Protein 5V77 (pdb70)

Structure (mmCIF, N/CA/C/O backbone):
data_5V77
#
_entry.id   5V77
#
_cell.length_a   107.360
_cell.length_b   107.360
_cell.length_c   87.790
_cell.angle_alpha   90.000
_cell.angle_beta   90.000
_cell.angle_gamma   120.000
#
_symmetry.space_group_name_H-M   'P 65 2 2'
#
loop_
_entity.id
_entity.type
_entity.pdbx_description
1 polymer 'Uncharacterized protein'
2 non-polymer 'SULFATE ION'
3 water water
#
loop_
_atom_site.group_PDB
_atom_site.id
_atom_site.type_symbol
_atom_site.label_atom_id
_atom_site.label_alt_id
_atom_site.label_comp_id
_atom_site.label_asym_id
_atom_site.label_entity_id
_atom_site.label_seq_id
_atom_site.pdbx_PDB_ins_code
_atom_site.Cartn_x
_atom_site.Cartn_y
_atom_site.Cartn_z
_atom_site.occupancy
_atom_site.B_iso_or_equiv
_atom_site.auth_seq_id
_atom_site.auth_comp_id
_atom_site.auth_asym_id
_atom_site.auth_atom_id
_atom_site.pdbx_PDB_model_num
ATOM 1 N N . HIS A 1 8 ? 73.797 66.972 -22.783 1.00 108.12 0 HIS A N 1
ATOM 2 C CA . HIS A 1 8 ? 72.405 66.538 -22.778 1.00 102.23 0 HIS A CA 1
ATOM 3 C C . HIS A 1 8 ? 72.023 65.829 -24.083 1.00 104.74 0 HIS A C 1
ATOM 4 O O . HIS A 1 8 ? 71.984 66.444 -25.149 1.00 111.06 0 HIS A O 1
ATOM 11 N N . MET A 1 9 ? 71.759 64.525 -23.982 1.00 98.20 1 MET A N 1
ATOM 12 C CA . MET A 1 9 ? 71.251 63.714 -25.081 1.00 95.89 1 MET A CA 1
ATOM 13 C C . MET A 1 9 ? 70.086 62.880 -24.563 1.00 83.78 1 MET A C 1
ATOM 14 O O . MET A 1 9 ? 69.966 62.647 -23.361 1.00 72.04 1 MET A O 1
ATOM 19 N N . LYS A 1 10 ? 69.218 62.436 -25.478 1.00 78.20 2 LYS A N 1
ATOM 20 C CA . LYS A 1 10 ? 68.085 61.581 -25.136 1.00 69.54 2 LYS A CA 1
ATOM 21 C C . LYS A 1 10 ? 68.048 60.380 -26.073 1.00 68.26 2 LYS A C 1
ATOM 22 O O . LYS A 1 10 ? 68.426 60.474 -27.244 1.00 65.90 2 LYS A O 1
ATOM 24 N N . LYS A 1 11 ? 67.574 59.251 -25.554 1.00 61.48 3 LYS A N 1
ATOM 25 C CA . LYS A 1 11 ? 67.673 57.996 -26.285 1.00 63.88 3 LYS A CA 1
ATOM 26 C C . LYS A 1 11 ? 66.695 56.991 -25.690 1.00 56.24 3 LYS A C 1
ATOM 27 O O . LYS A 1 11 ? 66.548 56.914 -24.472 1.00 45.82 3 LYS A O 1
ATOM 33 N N . ASN A 1 12 ? 66.022 56.231 -26.546 1.00 52.51 4 ASN A N 1
ATOM 34 C CA . ASN A 1 12 ? 65.114 55.188 -26.086 1.00 52.93 4 ASN A CA 1
ATOM 35 C C . ASN A 1 12 ? 65.815 53.841 -26.167 1.00 48.13 4 ASN A C 1
ATOM 36 O O . ASN A 1 12 ? 66.357 53.482 -27.217 1.00 57.04 4 ASN A O 1
ATOM 41 N N . ILE A 1 13 ? 65.806 53.098 -25.061 1.00 40.28 5 ILE A N 1
ATOM 42 C CA . ILE A 1 13 ? 66.452 51.797 -24.995 1.00 38.28 5 ILE A CA 1
ATOM 43 C C . ILE A 1 13 ? 65.462 50.776 -24.447 1.00 40.78 5 ILE A C 1
ATOM 44 O O . ILE A 1 13 ? 64.398 51.123 -23.934 1.00 36.36 5 ILE A O 1
ATOM 49 N N . PHE A 1 14 ? 65.819 49.496 -24.602 1.00 34.09 6 PHE A N 1
ATOM 50 C CA . PHE A 1 14 ? 65.088 48.386 -23.986 1.00 33.13 6 PHE A CA 1
ATOM 51 C C . PHE A 1 14 ? 63.612 48.400 -24.398 1.00 38.20 6 PHE A C 1
ATOM 52 O O . PHE A 1 14 ? 62.704 48.537 -23.572 1.00 34.46 6 PHE A O 1
ATOM 60 N N . HIS A 1 15 ? 63.386 48.247 -25.705 1.00 36.02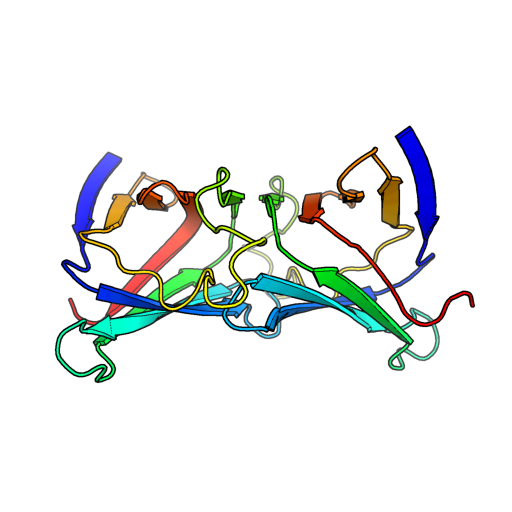 7 HIS A N 1
ATOM 61 C CA . HIS A 1 15 ? 62.023 48.223 -26.222 1.00 38.37 7 HIS A CA 1
ATOM 62 C C . HIS A 1 15 ? 61.326 46.922 -25.845 1.00 37.97 7 HIS A C 1
ATOM 63 O O . HIS A 1 15 ? 61.910 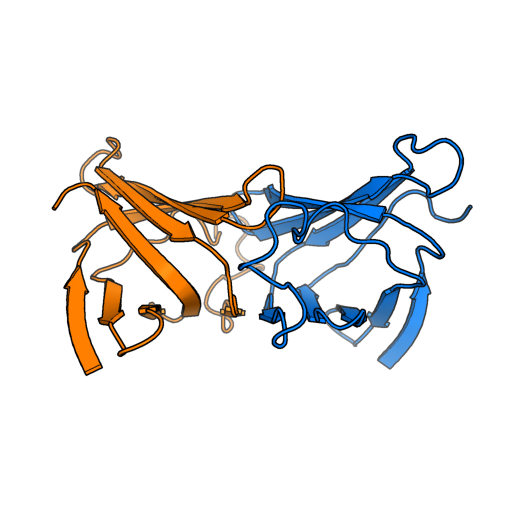45.837 -25.945 1.00 41.00 7 HIS A O 1
ATOM 70 N N . ASN A 1 16 ? 60.073 47.042 -25.409 1.00 37.38 8 ASN A N 1
ATOM 71 C CA . ASN A 1 16 ? 59.194 45.912 -25.128 1.00 37.19 8 ASN A CA 1
ATOM 72 C C . ASN A 1 16 ? 59.857 44.894 -24.197 1.00 33.49 8 ASN A C 1
ATOM 73 O O . ASN A 1 16 ? 60.035 43.724 -24.525 1.00 37.61 8 ASN A O 1
ATOM 78 N N . VAL A 1 17 ? 60.218 45.361 -23.002 1.00 30.64 9 VAL A N 1
ATOM 79 C CA . VAL A 1 17 ? 60.832 44.514 -21.993 1.00 28.86 9 VAL A CA 1
ATOM 80 C C . VAL A 1 17 ? 59.927 44.436 -20.763 1.00 29.81 9 VAL A C 1
ATOM 81 O O . VAL A 1 17 ? 58.981 45.203 -20.604 1.00 35.24 9 VAL A O 1
ATOM 85 N N . SER A 1 18 ? 60.274 43.522 -19.860 1.00 28.25 10 SER A N 1
ATOM 86 C CA . SER A 1 18 ? 59.516 43.290 -18.632 1.00 27.37 10 SER A CA 1
ATOM 87 C C . SER A 1 18 ? 60.470 43.383 -17.453 1.00 27.59 10 SER A C 1
ATOM 88 O O . SER A 1 18 ? 61.361 42.542 -17.318 1.00 27.58 10 SER A O 1
ATOM 91 N N . LEU A 1 19 ? 60.276 44.395 -16.605 1.00 26.20 11 LEU A N 1
ATOM 92 C CA . LEU A 1 19 ? 61.089 44.572 -15.405 1.00 26.25 11 LEU A CA 1
ATOM 93 C C . LEU A 1 19 ? 60.610 43.642 -14.295 1.00 27.62 11 LEU A C 1
ATOM 94 O O . LEU A 1 19 ? 59.427 43.649 -13.939 1.00 28.24 11 LEU A O 1
ATOM 99 N N . TYR A 1 20 ? 61.525 42.842 -13.730 1.00 23.32 12 TYR A N 1
ATOM 100 C CA . TYR A 1 20 ? 61.125 41.915 -12.680 1.00 27.49 12 TYR A CA 1
ATOM 101 C C . TYR A 1 20 ? 61.867 42.112 -11.368 1.00 27.22 12 TYR A C 1
ATOM 102 O O . TYR A 1 20 ? 61.507 41.460 -10.382 1.00 26.09 12 TYR A O 1
ATOM 111 N N . GLU A 1 21 ? 62.870 42.984 -11.309 1.00 27.39 13 GLU A N 1
ATOM 112 C CA . GLU A 1 21 ? 63.500 43.243 -10.021 1.00 28.31 13 GLU A CA 1
ATOM 113 C C . GLU A 1 21 ? 64.333 44.512 -10.080 1.00 25.35 13 GLU A C 1
ATOM 114 O O . GLU A 1 21 ? 64.803 44.936 -11.139 1.00 21.47 13 GLU A O 1
ATOM 120 N N . ILE A 1 22 ? 64.544 45.079 -8.899 1.00 21.12 14 ILE A N 1
ATOM 121 C CA . ILE A 1 22 ? 65.340 46.286 -8.693 1.00 22.24 14 ILE A CA 1
ATOM 122 C C . ILE A 1 22 ? 66.207 45.998 -7.482 1.00 22.71 14 ILE A C 1
ATOM 123 O O 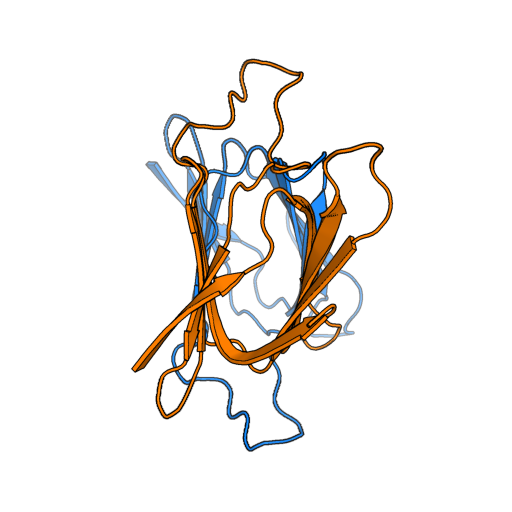. ILE A 1 22 ? 65.678 45.759 -6.396 1.00 25.41 14 ILE A O 1
ATOM 128 N N . ILE A 1 23 ? 67.522 45.956 -7.667 1.00 18.15 15 ILE A N 1
ATOM 129 C CA . ILE A 1 23 ? 68.420 45.364 -6.673 1.00 19.81 15 ILE A CA 1
ATOM 130 C C . ILE A 1 23 ? 69.525 46.348 -6.325 1.00 24.79 15 ILE A C 1
ATOM 131 O O . ILE A 1 23 ? 70.241 46.812 -7.213 1.00 18.67 15 ILE A O 1
ATOM 136 N N . PHE A 1 24 ? 69.720 46.602 -5.029 1.00 22.47 16 PHE A N 1
ATOM 137 C CA . PHE A 1 24 ? 70.885 47.364 -4.582 1.00 21.16 16 PHE A CA 1
ATOM 138 C C . PHE A 1 24 ? 72.127 46.474 -4.552 1.00 28.11 16 PHE A C 1
ATOM 139 O O . PHE A 1 24 ? 72.060 45.326 -4.102 1.00 24.44 16 PHE A O 1
ATOM 147 N N . SER A 1 25 ? 73.278 47.024 -4.962 1.00 21.24 17 SER A N 1
ATOM 148 C CA . SER A 1 25 ? 74.569 46.342 -4.834 1.00 24.78 17 SER A CA 1
ATOM 149 C C . SER A 1 25 ? 75.666 47.364 -4.563 1.00 24.18 17 SER A C 1
ATOM 150 O O . SER A 1 25 ? 75.416 48.565 -4.468 1.00 21.83 17 SER A O 1
ATOM 153 N N . ASP A 1 26 ? 76.890 46.862 -4.389 1.00 32.34 18 ASP A N 1
ATOM 154 C CA . ASP A 1 26 ? 78.039 47.702 -4.065 1.00 47.49 18 ASP A CA 1
ATOM 155 C C . ASP A 1 26 ? 77.761 48.563 -2.838 1.00 41.08 18 ASP A C 1
ATOM 156 O O . ASP A 1 26 ? 77.938 49.781 -2.867 1.00 24.29 18 ASP A O 1
ATOM 161 N N . ASN A 1 27 ? 77.286 47.922 -1.755 1.00 30.14 19 ASN A N 1
ATOM 162 C CA . ASN A 1 27 ? 77.061 48.627 -0.498 1.00 25.18 19 ASN A CA 1
ATOM 163 C C . ASN A 1 27 ? 76.081 49.783 -0.689 1.00 24.03 19 ASN A C 1
ATOM 164 O O . ASN A 1 27 ? 76.252 50.866 -0.128 1.00 24.83 19 ASN A O 1
ATOM 169 N N . GLY A 1 28 ? 75.062 49.554 -1.508 1.00 22.56 20 GLY A N 1
ATOM 170 C CA . GLY A 1 28 ? 74.020 50.532 -1.749 1.00 23.64 20 GLY A CA 1
ATOM 171 C C . GLY A 1 28 ? 74.323 51.574 -2.807 1.00 23.19 20 GLY A C 1
ATOM 172 O O . GLY A 1 28 ? 73.439 52.381 -3.115 1.00 21.47 20 GLY A O 1
ATOM 173 N N . ASN A 1 29 ? 75.528 51.581 -3.384 1.00 22.18 21 ASN A N 1
ATOM 174 C CA . ASN A 1 29 ? 75.906 52.617 -4.349 1.00 22.71 21 ASN A CA 1
ATOM 175 C C . ASN A 1 29 ? 75.388 52.362 -5.754 1.00 24.05 21 ASN A C 1
ATOM 176 O O . ASN A 1 29 ? 75.478 53.273 -6.605 1.00 24.04 21 ASN A O 1
ATOM 181 N N . THR A 1 30 ? 74.894 51.153 -6.029 1.00 20.54 22 THR A N 1
ATOM 182 C CA . THR A 1 30 ? 74.499 50.750 -7.370 1.00 19.93 22 THR A CA 1
ATOM 183 C C . THR A 1 30 ? 73.108 50.151 -7.321 1.00 20.48 22 THR A C 1
ATOM 184 O O . THR A 1 30 ? 72.772 49.408 -6.381 1.00 20.66 22 THR A O 1
ATOM 188 N N . LEU A 1 31 ? 72.300 50.492 -8.325 1.00 18.42 23 LEU A N 1
ATOM 189 C CA . LEU A 1 31 ? 71.003 49.867 -8.550 1.00 17.72 23 LEU A CA 1
ATOM 190 C C . LEU A 1 31 ? 71.027 49.138 -9.881 1.00 20.09 23 LEU A C 1
ATOM 191 O O . LEU A 1 31 ? 71.425 49.717 -10.905 1.00 21.33 23 LEU A O 1
ATOM 196 N N . THR A 1 32 ? 70.577 47.886 -9.881 1.00 18.52 24 THR A N 1
ATOM 197 C CA . THR A 1 32 ? 70.476 47.126 -11.123 1.00 18.46 24 THR A CA 1
ATOM 198 C C . THR A 1 32 ? 69.025 46.737 -11.340 1.00 19.06 24 THR A C 1
ATOM 199 O O . THR A 1 32 ? 68.368 46.196 -10.436 1.00 21.24 24 THR A O 1
ATOM 203 N N . LEU A 1 33 ? 68.532 47.031 -12.531 1.00 18.12 25 LEU A N 1
ATOM 204 C CA . LEU A 1 33 ? 67.190 46.666 -12.955 1.00 19.44 25 LEU A CA 1
ATOM 205 C C . LEU A 1 33 ? 67.319 45.505 -13.925 1.00 20.37 25 LEU A C 1
ATOM 206 O O . LEU A 1 33 ? 68.113 45.585 -14.862 1.00 18.94 25 LEU A O 1
ATOM 211 N N . SER A 1 34 ? 66.566 44.422 -13.699 1.00 19.10 26 SER A N 1
ATOM 212 C CA . SER A 1 34 ? 66.681 43.248 -14.557 1.00 20.15 26 SER A CA 1
ATOM 213 C C . SER A 1 34 ? 65.379 42.993 -15.294 1.00 22.19 26 SER A C 1
ATOM 214 O O . SER A 1 34 ? 64.292 43.214 -14.749 1.00 23.16 26 SER A O 1
ATOM 217 N N . PHE A 1 35 ? 65.514 42.470 -16.521 1.00 22.08 27 PHE A N 1
ATOM 218 C CA . PHE A 1 35 ? 64.416 42.410 -17.474 1.00 23.17 27 PHE A CA 1
ATOM 219 C C . PHE A 1 35 ? 64.366 41.057 -18.162 1.00 24.97 27 PHE A C 1
ATOM 220 O O . PHE A 1 35 ? 65.402 40.437 -18.416 1.00 25.51 27 PHE A O 1
ATOM 228 N N . THR A 1 36 ? 63.149 40.622 -18.484 1.00 26.32 28 THR A N 1
ATOM 229 C CA . THR A 1 36 ? 62.894 39.551 -19.443 1.00 28.54 28 THR A CA 1
ATOM 230 C C . THR A 1 36 ? 62.351 40.143 -20.738 1.00 30.52 28 THR A C 1
ATOM 231 O O . THR A 1 36 ? 61.939 41.306 -20.796 1.00 30.23 28 THR A O 1
ATOM 235 N N . ASP A 1 37 ? 62.359 39.322 -21.790 1.00 31.44 29 ASP A N 1
ATOM 236 C CA . ASP A 1 37 ? 61.689 39.679 -23.029 1.00 37.80 29 ASP A CA 1
ATOM 237 C C . ASP A 1 37 ? 60.195 39.400 -22.889 1.00 39.52 29 ASP A C 1
ATOM 238 O O . ASP A 1 37 ? 59.748 38.734 -21.951 1.00 45.61 29 ASP A O 1
ATOM 243 N N . THR A 1 38 ? 59.413 39.940 -23.818 1.00 46.38 30 THR A N 1
ATOM 244 C CA . THR A 1 38 ? 57.965 39.797 -23.748 1.00 50.67 30 THR A CA 1
ATOM 245 C C . THR A 1 38 ? 57.428 38.819 -24.789 1.00 65.19 30 THR A C 1
ATOM 246 O O . THR A 1 38 ? 56.229 38.832 -25.082 1.00 74.38 30 THR A O 1
ATOM 250 N N . ILE A 1 39 ? 58.292 37.965 -25.342 1.00 65.09 31 ILE A N 1
ATOM 251 C CA . ILE A 1 39 ? 57.871 36.914 -26.265 1.00 72.06 31 ILE A CA 1
ATOM 252 C C . ILE A 1 39 ? 57.962 35.565 -25.559 1.00 74.52 31 ILE A C 1
ATOM 253 O O . ILE A 1 39 ? 56.976 35.085 -24.989 1.00 76.31 31 ILE A O 1
ATOM 258 N N . GLU A 1 40 ? 59.147 34.944 -25.580 1.00 69.89 32 GLU A N 1
ATOM 259 C CA . GLU A 1 40 ? 59.333 33.695 -24.846 1.00 68.99 32 GLU A CA 1
ATOM 260 C C . GLU A 1 40 ? 59.358 33.908 -23.338 1.00 63.03 32 GLU A C 1
ATOM 261 O O . GLU A 1 40 ? 59.138 32.950 -22.587 1.00 59.60 32 GLU A O 1
ATOM 267 N N . GLY A 1 41 ? 59.618 35.131 -22.879 1.00 52.73 33 GLY A N 1
ATOM 268 C CA . GLY A 1 41 ? 59.706 35.392 -21.457 1.00 50.23 33 GLY A CA 1
ATOM 269 C C . GLY A 1 41 ? 61.028 35.021 -20.828 1.00 43.31 33 GLY A C 1
ATOM 270 O O . GLY A 1 41 ? 61.104 34.880 -19.603 1.00 45.89 33 GLY A O 1
ATOM 271 N N . ASN A 1 42 ? 62.079 34.857 -21.626 1.00 43.31 34 ASN A N 1
ATOM 272 C CA . ASN A 1 42 ? 63.376 34.508 -21.075 1.00 38.22 34 ASN A CA 1
ATOM 273 C C . ASN A 1 42 ? 64.090 35.752 -20.574 1.00 35.60 34 ASN A C 1
ATOM 274 O O . ASN A 1 42 ? 63.741 36.883 -20.918 1.00 34.26 34 ASN A O 1
ATOM 279 N N . TYR A 1 43 ? 65.114 35.526 -19.756 1.00 34.48 35 TYR A N 1
ATOM 280 C CA . TYR A 1 43 ? 65.990 36.610 -19.350 1.00 33.78 35 TYR A CA 1
ATOM 281 C C . TYR A 1 43 ? 66.463 37.387 -20.569 1.00 32.69 35 TYR A C 1
ATOM 282 O O . TYR A 1 43 ? 66.774 36.807 -21.610 1.00 32.00 35 TYR A O 1
ATOM 291 N N . PHE A 1 44 ? 66.508 38.708 -20.440 1.00 29.21 36 PHE A N 1
ATOM 292 C CA . PHE A 1 44 ? 67.019 39.541 -21.525 1.00 32.16 36 PHE A CA 1
ATOM 293 C C . PHE A 1 44 ? 68.266 40.305 -21.099 1.00 28.64 36 PHE A C 1
ATOM 294 O O . PHE A 1 44 ? 69.320 40.166 -21.732 1.00 28.43 36 PHE A O 1
ATOM 302 N N . GLY A 1 45 ? 68.201 41.099 -20.041 1.00 21.98 37 GLY A N 1
ATOM 303 C CA . GLY A 1 45 ? 69.379 41.858 -19.681 1.00 19.68 37 GLY A CA 1
ATOM 304 C C . GLY A 1 45 ? 69.101 42.805 -18.537 1.00 21.88 37 GLY A C 1
ATOM 305 O O . GLY A 1 45 ? 68.170 42.600 -17.753 1.00 20.92 37 GLY A O 1
ATOM 306 N N . TYR A 1 46 ? 69.949 43.820 -18.426 1.00 18.12 38 TYR A N 1
ATOM 307 C CA . TYR A 1 46 ? 69.908 44.631 -17.209 1.00 19.12 38 TYR A CA 1
ATOM 308 C C . TYR A 1 46 ? 70.347 46.051 -17.522 1.00 22.50 38 TYR A C 1
ATOM 309 O O . TYR A 1 46 ? 71.047 46.301 -18.508 1.00 21.15 38 TYR A O 1
ATOM 318 N N . ILE A 1 47 ? 69.926 46.977 -16.668 1.00 20.90 39 ILE A N 1
ATOM 319 C CA . ILE A 1 47 ? 70.442 48.346 -16.659 1.00 15.86 39 ILE A CA 1
ATOM 320 C C . ILE A 1 47 ? 71.087 48.565 -15.306 1.00 21.95 39 ILE A C 1
ATOM 321 O O . ILE A 1 47 ? 70.436 48.392 -14.264 1.00 21.40 39 ILE A O 1
ATOM 326 N N . LYS A 1 48 ? 72.354 48.954 -15.318 1.00 18.12 40 LYS A N 1
ATOM 327 C CA . LYS A 1 48 ? 73.132 49.139 -14.094 1.00 21.99 40 LYS A CA 1
ATOM 328 C C . LYS A 1 48 ? 73.366 50.630 -13.872 1.00 22.10 40 LYS A C 1
ATOM 329 O O . LYS A 1 48 ? 73.970 51.301 -14.721 1.00 22.97 40 LYS A O 1
ATOM 335 N N . CYS A 1 49 ? 72.896 51.141 -12.740 1.00 18.84 41 CYS A N 1
ATOM 336 C CA . CYS A 1 49 ? 72.990 52.563 -12.406 1.00 17.85 41 CYS A CA 1
ATOM 337 C C . CYS A 1 49 ? 74.028 52.676 -11.297 1.00 20.96 41 CYS A C 1
ATOM 338 O O . CYS A 1 49 ? 73.751 52.308 -10.157 1.00 20.72 41 CYS A O 1
ATOM 341 N N . SER A 1 50 ? 75.232 53.153 -11.623 1.00 18.11 42 SER A N 1
ATOM 342 C CA . SER A 1 50 ? 76.336 53.163 -10.662 1.00 17.36 42 SER A CA 1
ATOM 343 C C . SER A 1 50 ? 76.524 54.543 -10.039 1.00 26.03 42 SER A C 1
ATOM 344 O O . SER A 1 50 ? 76.579 55.553 -10.754 1.00 24.90 42 SER A O 1
ATOM 347 N N . ASN A 1 51 ? 76.675 54.563 -8.706 1.00 25.07 43 ASN A N 1
ATOM 348 C CA . ASN A 1 51 ? 76.812 55.781 -7.910 1.00 23.26 43 ASN A CA 1
ATOM 349 C C . ASN A 1 51 ? 75.516 56.570 -7.990 1.00 26.93 43 ASN A C 1
ATOM 350 O O . ASN A 1 51 ? 75.408 57.585 -8.688 1.00 22.48 43 ASN A O 1
ATOM 355 N N . ILE A 1 52 ? 74.519 56.085 -7.253 1.00 21.24 44 ILE A N 1
ATOM 356 C CA . ILE A 1 52 ? 73.170 56.621 -7.328 1.00 25.60 44 ILE A CA 1
ATOM 357 C C . ILE A 1 52 ? 73.126 58.044 -6.810 1.00 24.95 44 ILE A C 1
ATOM 358 O O . ILE A 1 52 ? 73.681 58.363 -5.747 1.00 24.25 44 ILE A O 1
ATOM 363 N N . LEU A 1 53 ? 72.437 58.905 -7.552 1.00 22.19 45 LEU A N 1
ATOM 364 C CA . LEU A 1 53 ? 72.126 60.250 -7.103 1.00 22.69 45 LEU A CA 1
ATOM 365 C C . LEU A 1 53 ? 70.720 60.310 -6.539 1.00 24.49 45 LEU A C 1
ATOM 366 O O . LEU A 1 53 ? 70.541 60.702 -5.387 1.00 25.90 45 LEU A O 1
ATOM 371 N N . ASN A 1 54 ? 69.717 59.895 -7.310 1.00 23.4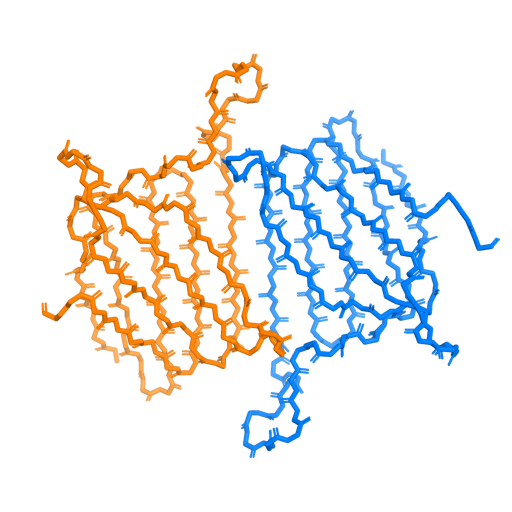2 46 ASN A N 1
ATOM 372 C CA . ASN A 1 54 ? 68.415 59.710 -6.691 1.00 27.59 46 ASN A CA 1
ATOM 373 C C . ASN A 1 54 ? 67.657 58.586 -7.382 1.00 24.61 46 ASN A C 1
ATOM 374 O O . ASN A 1 54 ? 67.953 58.201 -8.519 1.00 27.72 46 ASN A O 1
ATOM 379 N N . PHE A 1 55 ? 66.680 58.052 -6.650 1.00 25.19 47 PHE A N 1
ATOM 380 C CA A PHE A 1 55 ? 65.810 56.987 -7.129 0.55 25.03 47 PHE A CA 1
ATOM 381 C CA B PHE A 1 55 ? 65.804 56.997 -7.138 0.45 25.02 47 PHE A CA 1
ATOM 382 C C . PHE A 1 55 ? 64.393 57.338 -6.697 1.00 25.83 47 PHE A C 1
ATOM 383 O O . PHE A 1 55 ? 64.154 57.565 -5.512 1.00 26.53 47 PHE A O 1
ATOM 398 N N . LYS A 1 56 ? 63.461 57.367 -7.644 1.00 22.32 48 LYS A N 1
ATOM 399 C CA . LYS A 1 56 ? 62.065 57.656 -7.333 1.00 25.00 48 LYS A CA 1
ATOM 400 C C . LYS A 1 56 ? 61.184 56.580 -7.946 1.00 26.18 48 LYS A C 1
ATOM 401 O O . LYS A 1 56 ? 61.349 56.232 -9.118 1.00 25.02 48 LYS A O 1
ATOM 403 N N . LEU A 1 57 ? 60.276 56.038 -7.142 1.00 23.07 49 LEU A N 1
ATOM 404 C CA . LEU A 1 57 ? 59.222 55.157 -7.612 1.00 25.55 49 LEU A CA 1
ATOM 405 C C . LEU A 1 57 ? 57.907 55.753 -7.144 1.00 26.85 49 LEU A C 1
ATOM 406 O O . LEU A 1 57 ? 57.717 55.968 -5.948 1.00 25.13 49 LEU A O 1
ATOM 411 N N . ASP A 1 58 ? 57.003 56.027 -8.077 1.00 25.57 50 ASP A N 1
ATOM 412 C CA . ASP A 1 58 ? 55.691 56.549 -7.725 1.00 26.77 50 ASP A CA 1
ATOM 413 C C . ASP A 1 58 ? 54.663 55.681 -8.428 1.00 27.30 50 ASP A C 1
ATOM 414 O O . ASP A 1 58 ? 54.662 55.607 -9.662 1.00 27.99 50 ASP A O 1
ATOM 419 N N . THR A 1 59 ? 53.796 55.017 -7.651 1.00 35.05 51 THR A N 1
ATOM 420 C CA . THR A 1 59 ? 52.834 54.123 -8.289 1.00 38.20 51 THR A CA 1
ATOM 421 C C . THR A 1 59 ? 51.674 54.880 -8.918 1.00 46.87 51 THR A C 1
ATOM 422 O O . THR A 1 59 ? 50.944 54.297 -9.724 1.00 47.51 51 THR A O 1
ATOM 426 N N . ASN A 1 60 ? 51.494 56.154 -8.570 1.00 43.74 52 ASN A N 1
ATOM 427 C CA A ASN A 1 60 ? 50.567 57.038 -9.279 0.68 53.56 52 ASN A CA 1
ATOM 428 C CA B ASN A 1 60 ? 50.565 57.041 -9.276 0.32 53.73 52 ASN A CA 1
ATOM 429 C C . ASN A 1 60 ? 49.149 56.473 -9.324 1.00 56.20 52 ASN A C 1
ATOM 430 O O . ASN A 1 60 ? 48.460 56.575 -10.340 1.00 57.44 52 ASN A O 1
ATOM 439 N N . ASN A 1 61 ? 48.713 55.870 -8.217 1.00 54.18 53 ASN A N 1
ATOM 440 C CA . ASN A 1 61 ? 47.362 55.307 -8.115 1.00 57.08 53 ASN A CA 1
ATOM 441 C C . ASN A 1 61 ? 47.053 54.398 -9.302 1.00 61.02 53 ASN A C 1
ATOM 442 O O . ASN A 1 61 ? 45.910 54.304 -9.751 1.00 64.39 53 ASN A O 1
ATOM 447 N N . PHE A 1 62 ? 48.083 53.734 -9.825 1.00 56.29 54 PHE A N 1
ATOM 448 C CA . PHE A 1 62 ? 47.937 52.846 -10.969 1.00 64.65 54 PHE A CA 1
ATOM 449 C C . PHE A 1 62 ? 47.686 51.404 -10.554 1.00 65.68 54 PHE A C 1
ATOM 450 O O . PHE A 1 62 ? 46.851 50.724 -11.163 1.00 66.82 54 PHE A O 1
ATOM 458 N N . VAL A 1 63 ? 48.409 50.915 -9.551 1.00 54.25 55 VAL A N 1
ATOM 459 C CA . VAL A 1 63 ? 48.203 49.562 -9.050 1.00 57.82 55 VAL A CA 1
ATOM 460 C C . VAL A 1 63 ? 46.938 49.544 -8.207 1.00 63.02 55 VAL A C 1
ATOM 461 O O . VAL A 1 63 ? 46.768 50.371 -7.303 1.00 69.19 55 VAL A O 1
ATOM 465 N N . ASP A 1 64 ? 46.038 48.613 -8.513 1.00 58.66 56 ASP A N 1
ATOM 466 C CA . ASP A 1 64 ? 44.848 48.392 -7.700 1.00 65.87 56 ASP A CA 1
ATOM 467 C C . ASP A 1 64 ? 45.224 47.392 -6.619 1.00 65.70 56 ASP A C 1
ATOM 468 O O . ASP A 1 64 ? 45.335 46.192 -6.879 1.00 68.43 56 ASP A O 1
ATOM 473 N N . TYR A 1 65 ? 45.431 47.886 -5.400 1.00 66.99 57 TYR A N 1
ATOM 474 C CA . TYR A 1 65 ? 45.814 47.006 -4.307 1.00 63.22 57 TYR A CA 1
ATOM 475 C C . TYR A 1 65 ? 44.641 46.196 -3.773 1.00 67.40 57 TYR A C 1
ATOM 476 O O . TYR A 1 65 ? 44.860 45.142 -3.167 1.00 68.50 57 TYR A O 1
ATOM 485 N N . GLU A 1 66 ? 43.407 46.649 -3.997 1.00 73.04 58 GLU A N 1
ATOM 486 C CA . GLU A 1 66 ? 42.254 45.793 -3.744 1.00 76.79 58 GLU A CA 1
ATOM 487 C C . GLU A 1 66 ? 42.245 44.572 -4.659 1.00 83.15 58 GLU A C 1
ATOM 488 O O . GLU A 1 66 ? 41.622 43.560 -4.318 1.00 87.49 58 GLU A O 1
ATOM 490 N N . ASP A 1 67 ? 42.928 44.643 -5.806 1.00 83.01 59 ASP A N 1
ATOM 491 C CA . ASP A 1 67 ? 43.021 43.525 -6.741 1.00 83.14 59 ASP A CA 1
ATOM 492 C C . ASP A 1 67 ? 44.132 42.581 -6.302 1.00 77.17 59 ASP A C 1
ATOM 493 O O . ASP A 1 67 ? 45.299 42.973 -6.253 1.00 64.26 59 ASP A O 1
ATOM 498 N N . LYS A 1 68 ? 43.774 41.329 -6.011 1.00 83.62 60 LYS A N 1
ATOM 499 C CA . LYS A 1 68 ? 44.774 40.361 -5.572 1.00 82.73 60 LYS A CA 1
ATOM 500 C C . LYS A 1 68 ? 45.812 40.097 -6.658 1.00 78.74 60 LYS A C 1
ATOM 501 O O . LYS A 1 68 ? 47.000 39.926 -6.363 1.00 77.94 60 LYS A O 1
ATOM 503 N N . GLU A 1 69 ? 45.389 40.071 -7.918 1.00 82.60 61 GLU A N 1
ATOM 504 C CA . GLU A 1 69 ? 46.279 39.683 -9.006 1.00 81.44 61 GLU A CA 1
ATOM 505 C C . GLU A 1 69 ? 47.157 40.822 -9.505 1.00 75.84 61 GLU A C 1
ATOM 506 O O . GLU A 1 69 ? 47.928 40.615 -10.450 1.00 77.62 61 GLU A O 1
ATOM 508 N N . ASP A 1 70 ? 47.084 42.004 -8.901 1.00 64.66 62 ASP A N 1
ATOM 509 C CA . ASP A 1 70 ? 47.775 43.173 -9.427 1.00 55.23 62 ASP A CA 1
ATOM 510 C C . ASP A 1 70 ? 49.015 43.471 -8.593 1.00 53.46 62 ASP A C 1
ATOM 511 O O . ASP A 1 70 ? 48.951 43.502 -7.359 1.00 53.41 62 ASP A O 1
ATOM 516 N N . SER A 1 71 ? 50.135 43.695 -9.268 1.00 49.13 63 SER A N 1
ATOM 517 C CA . SER A 1 71 ? 51.373 43.945 -8.544 1.00 46.52 63 SER A CA 1
ATOM 518 C C . SER A 1 71 ? 52.343 44.697 -9.443 1.00 46.91 63 SER A C 1
ATOM 519 O O . SER A 1 71 ? 52.170 44.770 -10.662 1.00 43.39 63 SER A O 1
ATOM 522 N N . LEU A 1 72 ? 53.367 45.265 -8.810 1.00 41.56 64 LEU A N 1
ATOM 523 C CA . LEU A 1 72 ? 54.336 46.072 -9.542 1.00 39.02 64 LEU A CA 1
ATOM 524 C C . LEU A 1 72 ? 55.091 45.231 -10.564 1.00 37.04 64 LEU A C 1
ATOM 525 O O . LEU A 1 72 ? 55.145 45.578 -11.747 1.00 42.22 64 LEU A O 1
ATOM 530 N N . PHE A 1 73 ? 55.679 44.120 -10.126 1.00 40.73 65 PHE A N 1
ATOM 531 C CA . PHE A 1 73 ? 56.428 43.181 -10.955 1.00 35.58 65 PHE A CA 1
ATOM 532 C C . PHE A 1 73 ? 55.547 42.002 -11.346 1.00 36.50 65 PHE A C 1
ATOM 533 O O . PHE A 1 73 ? 54.777 41.511 -10.521 1.00 38.65 65 PHE A O 1
ATOM 541 N N . PRO A 1 74 ? 55.638 41.501 -12.590 1.00 36.21 66 PRO A N 1
ATOM 542 C CA . PRO A 1 74 ? 56.503 42.003 -13.667 1.00 35.33 66 PRO A CA 1
ATOM 543 C C . PRO A 1 74 ? 55.921 43.276 -14.257 1.00 35.05 66 PRO A C 1
ATOM 544 O O . PRO A 1 74 ? 54.708 43.376 -14.397 1.00 37.63 66 PRO A O 1
ATOM 548 N N . LEU A 1 75 ? 56.760 44.244 -14.586 1.00 33.23 67 LEU A N 1
ATOM 549 C CA . LEU A 1 75 ? 56.292 45.521 -15.109 1.00 35.11 67 LEU A CA 1
ATOM 550 C C . LEU A 1 75 ? 56.629 45.590 -16.594 1.00 35.12 67 LEU A C 1
ATOM 551 O O . LEU A 1 75 ? 57.799 45.720 -16.960 1.00 33.79 67 LEU A O 1
ATOM 556 N N A PHE A 1 76 ? 55.616 45.557 -17.444 0.50 36.48 68 PHE A N 1
ATOM 557 N N B PHE A 1 76 ? 55.614 45.453 -17.452 0.50 36.49 68 PHE A N 1
ATOM 558 C CA A PHE A 1 76 ? 55.860 45.603 -18.878 0.50 36.90 68 PHE A CA 1
ATOM 559 C CA B PHE A 1 76 ? 55.866 45.633 -18.877 0.50 36.89 68 PHE A CA 1
ATOM 560 C C A PHE A 1 76 ? 56.096 47.045 -19.324 0.50 36.99 68 PHE A C 1
ATOM 561 C C B PHE A 1 76 ? 56.251 47.075 -19.148 0.50 38.01 68 PHE A C 1
ATOM 562 O O A PHE A 1 76 ? 55.339 47.951 -18.961 0.50 38.56 68 PHE A O 1
ATOM 563 O O B PHE A 1 76 ? 55.722 48.006 -18.534 0.50 37.21 68 PHE A O 1
ATOM 578 N N . ILE A 1 77 ? 57.175 47.257 -20.083 1.00 35.46 69 ILE A N 1
ATOM 579 C CA . ILE A 1 77 ? 57.661 48.587 -20.426 1.00 35.22 69 ILE A CA 1
ATOM 580 C C . ILE A 1 77 ? 57.822 48.684 -21.938 1.00 39.65 69 ILE A C 1
ATOM 581 O O . ILE A 1 77 ? 58.612 47.931 -22.524 1.00 35.55 69 ILE A O 1
ATOM 586 N N . PRO A 1 78 ? 57.104 49.592 -22.607 1.00 39.06 70 PRO A N 1
ATOM 587 C CA . PRO A 1 78 ? 57.347 49.796 -24.047 1.00 40.65 70 PRO A CA 1
ATOM 588 C C . PRO A 1 78 ? 58.771 50.223 -24.374 1.00 38.77 70 PRO A C 1
ATOM 589 O O . PRO A 1 78 ? 59.347 49.739 -25.358 1.00 39.05 70 PRO A O 1
ATOM 593 N N . GLU A 1 79 ? 59.346 51.132 -23.594 1.00 37.18 71 GLU A N 1
ATOM 594 C CA . GLU A 1 79 ? 60.700 51.629 -23.827 1.00 35.64 71 GLU A CA 1
ATOM 595 C C . GLU A 1 79 ? 61.123 52.439 -22.611 1.00 33.99 71 GLU A C 1
ATOM 596 O O . GLU A 1 79 ? 60.289 52.861 -21.809 1.00 34.64 71 GLU A O 1
ATOM 602 N N . ILE A 1 80 ? 62.430 52.649 -22.488 1.00 29.31 72 ILE A N 1
ATOM 603 C CA . ILE A 1 80 ? 63.034 53.354 -21.360 1.00 33.18 72 ILE A CA 1
ATOM 604 C C . ILE A 1 80 ? 63.803 54.553 -21.906 1.00 33.24 72 ILE A C 1
ATOM 605 O O . ILE A 1 80 ? 64.640 54.403 -22.804 1.00 35.63 72 ILE A O 1
ATOM 610 N N . GLU A 1 81 ? 63.497 55.741 -21.385 1.00 29.74 73 GLU A N 1
ATOM 611 C CA . GLU A 1 81 ? 64.165 56.965 -21.812 1.00 29.46 73 GLU A CA 1
ATOM 612 C C . GLU A 1 81 ? 65.496 57.098 -21.089 1.00 33.59 73 GLU A C 1
ATOM 613 O O . GLU A 1 81 ? 65.544 57.011 -19.861 1.00 32.40 73 GLU A O 1
ATOM 619 N N . LEU A 1 82 ? 66.571 57.322 -21.839 1.00 29.53 74 LEU A N 1
ATOM 620 C CA . LEU A 1 82 ? 67.899 57.492 -21.258 1.00 29.01 74 LEU A CA 1
ATOM 621 C C . LEU A 1 82 ? 68.417 58.876 -21.623 1.00 32.21 74 LEU A C 1
ATOM 622 O O . LEU A 1 82 ? 68.464 59.232 -22.809 1.00 38.46 74 LEU A O 1
ATOM 627 N N . TYR A 1 83 ? 68.774 59.658 -20.607 1.00 32.64 75 TYR A N 1
ATOM 628 C CA . TYR A 1 83 ? 69.303 61.007 -20.771 1.00 35.80 75 TYR A CA 1
ATOM 629 C C . TYR A 1 83 ? 70.742 61.036 -20.280 1.00 40.75 75 TYR A C 1
ATOM 630 O O . TYR A 1 83 ? 71.034 60.539 -19.188 1.00 36.42 75 TYR A O 1
ATOM 639 N N . LYS A 1 84 ? 71.638 61.635 -21.060 1.00 35.43 76 LYS A N 1
ATOM 640 C CA . LYS A 1 84 ? 73.038 61.726 -20.656 1.00 39.37 76 LYS A CA 1
ATOM 641 C C . LYS A 1 84 ? 73.413 63.188 -20.495 1.00 44.18 76 LYS A C 1
ATOM 642 O O . LYS A 1 84 ? 73.338 63.959 -21.456 1.00 45.75 76 LYS A O 1
ATOM 648 N N . TYR A 1 85 ? 73.812 63.566 -19.284 1.00 39.72 77 TYR A N 1
ATOM 649 C CA . TYR A 1 85 ? 74.283 64.909 -18.978 1.00 45.56 77 TYR A CA 1
ATOM 650 C C . TYR A 1 85 ? 75.804 64.900 -18.851 1.00 41.70 77 TYR A C 1
ATOM 651 O O . TYR A 1 85 ? 76.458 63.871 -19.030 1.00 38.79 77 TYR A O 1
ATOM 660 N N . GLN A 1 86 ? 76.377 66.067 -18.543 1.00 44.86 78 GLN A N 1
ATOM 661 C CA . GLN A 1 86 ? 77.832 66.174 -18.539 1.00 45.39 78 GLN A CA 1
ATOM 662 C C . GLN A 1 86 ? 78.460 65.239 -17.516 1.00 41.46 78 GLN A C 1
ATOM 663 O O . GLN A 1 86 ? 79.487 64.610 -17.793 1.00 44.09 78 GLN A O 1
ATOM 669 N N . PHE A 1 87 ? 77.854 65.118 -16.334 1.00 41.99 79 PHE A N 1
ATOM 670 C CA . PHE A 1 87 ? 78.460 64.357 -15.252 1.00 36.20 79 PHE A CA 1
ATOM 671 C C . PHE A 1 87 ? 77.638 63.180 -14.759 1.00 33.58 79 PHE A C 1
ATOM 672 O O . PHE A 1 87 ? 78.098 62.479 -13.855 1.00 32.81 79 PHE A O 1
ATOM 680 N N . TYR A 1 88 ? 76.447 62.942 -15.304 1.00 32.06 80 TYR A N 1
ATOM 681 C CA . TYR A 1 88 ? 75.614 61.843 -14.835 1.00 29.31 80 TYR A CA 1
ATOM 682 C C . TYR A 1 88 ? 74.585 61.524 -15.910 1.00 30.36 80 TYR A C 1
ATOM 683 O O . TYR A 1 88 ? 74.476 62.226 -16.921 1.00 33.16 80 TYR A O 1
ATOM 692 N N . SER A 1 89 ? 73.820 60.458 -15.677 1.00 31.55 81 SER A N 1
ATOM 693 C CA . SER A 1 89 ? 72.765 60.052 -16.594 1.00 31.49 81 SER A CA 1
ATOM 694 C C . SER A 1 89 ? 71.499 59.735 -15.804 1.00 28.35 81 SER A C 1
ATOM 695 O O . SER A 1 89 ? 71.533 59.544 -14.588 1.00 28.14 81 SER A O 1
ATOM 698 N N . GLU A 1 90 ? 70.375 59.669 -16.519 1.00 28.95 82 GLU A N 1
ATOM 699 C CA . GLU A 1 90 ? 69.081 59.417 -15.901 1.00 24.36 82 GLU A CA 1
ATOM 700 C C . GLU A 1 90 ? 68.264 58.507 -16.804 1.00 25.74 82 GLU A C 1
ATOM 701 O O . GLU A 1 90 ? 68.239 58.705 -18.021 1.00 30.58 82 GLU A O 1
ATOM 707 N N . ILE A 1 91 ? 67.595 57.511 -16.215 1.00 26.87 83 ILE A N 1
ATOM 708 C CA . ILE A 1 91 ? 66.590 56.743 -16.941 1.00 27.32 83 ILE A CA 1
ATOM 709 C C . ILE A 1 91 ? 65.223 57.120 -16.395 1.00 26.25 83 ILE A C 1
ATOM 710 O O . ILE A 1 91 ? 65.068 57.376 -15.194 1.00 27.00 83 ILE A O 1
ATOM 715 N N . ILE A 1 92 ? 64.234 57.155 -17.279 1.00 30.19 84 ILE A N 1
ATOM 716 C CA . ILE A 1 92 ? 62.854 57.405 -16.892 1.00 33.33 84 ILE A CA 1
ATOM 717 C C . ILE A 1 92 ? 61.988 56.296 -17.461 1.00 30.55 84 ILE A C 1
ATOM 718 O O . ILE A 1 92 ? 62.035 56.018 -18.664 1.00 32.70 84 ILE A O 1
ATOM 723 N N . ILE A 1 93 ? 61.221 55.647 -16.590 1.00 31.21 85 ILE A N 1
ATOM 724 C CA . ILE A 1 93 ? 60.229 54.654 -16.981 1.00 30.40 85 ILE A CA 1
ATOM 725 C C . ILE A 1 93 ? 58.868 55.245 -16.659 1.00 33.63 85 ILE A C 1
ATOM 726 O O . ILE A 1 93 ? 58.604 55.592 -15.505 1.00 34.74 85 ILE A O 1
ATOM 731 N N . ASP A 1 94 ? 58.007 55.374 -17.661 1.00 33.25 86 ASP A N 1
ATOM 732 C CA . ASP A 1 94 ? 56.695 55.991 -17.453 1.00 34.91 86 ASP A CA 1
ATOM 733 C C . ASP A 1 94 ? 55.643 55.054 -18.039 1.00 36.15 86 ASP A C 1
ATOM 734 O O . ASP A 1 94 ? 55.397 55.073 -19.245 1.00 38.52 86 ASP A O 1
ATOM 739 N N . VAL A 1 95 ? 55.041 54.221 -17.187 1.00 38.66 87 VAL A N 1
ATOM 740 C CA . VAL A 1 95 ? 54.004 53.280 -17.608 1.00 39.39 87 VAL A CA 1
ATOM 741 C C . VAL A 1 95 ? 52.839 53.346 -16.631 1.00 46.36 87 VAL A C 1
ATOM 742 O O . VAL A 1 95 ? 52.335 52.318 -16.159 1.00 44.23 87 VAL A O 1
ATOM 746 N N . GLY A 1 96 ? 52.395 54.556 -16.331 1.00 39.23 88 GLY A N 1
ATOM 747 C CA . GLY A 1 96 ? 51.409 54.740 -15.287 1.00 47.27 88 GLY A CA 1
ATOM 748 C C . GLY A 1 96 ? 52.165 54.847 -13.985 1.00 38.17 88 GLY A C 1
ATOM 749 O O . GLY A 1 96 ? 52.233 55.915 -13.381 1.00 43.42 88 GLY A O 1
ATOM 750 N N . ILE A 1 97 ? 52.768 53.736 -13.566 1.00 34.42 89 ILE A N 1
ATOM 751 C CA . ILE A 1 97 ? 53.826 53.793 -12.572 1.00 39.12 89 ILE A CA 1
ATOM 752 C C . ILE A 1 97 ? 55.007 54.537 -13.182 1.00 30.87 89 ILE A C 1
ATOM 753 O O . ILE A 1 97 ? 55.291 54.404 -14.378 1.00 34.64 89 ILE A O 1
ATOM 758 N N . ILE A 1 98 ? 55.686 55.349 -12.380 1.00 34.26 90 ILE A N 1
ATOM 759 C CA . ILE A 1 98 ? 56.846 56.112 -12.835 1.00 31.24 90 ILE A CA 1
ATOM 760 C C . ILE A 1 98 ? 58.059 55.744 -11.992 1.00 29.12 90 ILE A C 1
ATOM 761 O O . ILE A 1 98 ? 57.982 55.712 -10.760 1.00 28.72 90 ILE A O 1
ATOM 766 N N . ILE A 1 99 ? 59.176 55.464 -12.664 1.00 26.77 91 ILE A N 1
ATOM 767 C CA . ILE A 1 99 ? 60.457 55.203 -12.026 1.00 27.54 91 ILE A CA 1
ATOM 768 C C . ILE A 1 99 ? 61.486 56.129 -12.658 1.00 29.07 91 ILE A C 1
ATOM 769 O O . ILE A 1 99 ? 61.618 56.166 -13.886 1.00 33.79 91 ILE A O 1
ATOM 774 N N . LYS A 1 100 ? 62.217 56.873 -11.826 1.00 23.48 92 LYS A N 1
ATOM 775 C CA . LYS A 1 100 ? 63.286 57.747 -12.300 1.00 24.59 92 LYS A CA 1
ATOM 776 C C . LYS A 1 100 ? 64.535 57.420 -11.504 1.00 25.18 92 LYS A C 1
ATOM 777 O O . LYS A 1 100 ? 64.477 57.333 -10.274 1.00 25.51 92 LYS A O 1
ATOM 783 N N . ILE A 1 101 ? 65.656 57.224 -12.189 1.00 22.56 93 ILE A N 1
ATOM 784 C CA . ILE A 1 101 ? 66.924 56.973 -11.508 1.00 25.57 93 ILE A CA 1
ATOM 785 C C . ILE A 1 101 ? 67.984 57.840 -12.149 1.00 25.00 93 ILE A C 1
ATOM 786 O O . ILE A 1 101 ? 68.154 57.800 -13.371 1.00 23.50 93 ILE A O 1
ATOM 791 N N . SER A 1 102 ? 68.709 58.592 -11.328 1.00 21.37 94 SER A N 1
ATOM 792 C CA . SER A 1 102 ? 69.873 59.358 -11.756 1.00 22.69 94 SER A CA 1
ATOM 793 C C . SER A 1 102 ? 71.108 58.764 -11.091 1.00 28.32 94 SER A C 1
ATOM 794 O O . SER A 1 102 ? 71.077 58.422 -9.907 1.00 25.12 94 SER A O 1
ATOM 797 N N . ALA A 1 103 ? 72.185 58.617 -11.857 1.00 24.55 95 ALA A N 1
ATOM 798 C CA . ALA A 1 103 ? 73.388 57.950 -11.363 1.00 23.30 95 ALA A CA 1
ATOM 799 C C . ALA A 1 103 ? 74.574 58.454 -12.173 1.00 25.22 95 ALA A C 1
ATOM 800 O O . ALA A 1 103 ? 74.414 58.892 -13.317 1.00 26.02 95 ALA A O 1
ATOM 802 N N . GLU A 1 104 ? 75.768 58.390 -11.570 1.00 25.65 96 GLU A N 1
ATOM 803 C CA A GLU A 1 104 ? 76.977 58.879 -12.233 0.21 28.49 96 GLU A CA 1
ATOM 804 C CA B GLU A 1 104 ? 76.944 58.920 -12.257 0.79 28.54 96 GLU A CA 1
ATOM 805 C C . GLU A 1 104 ? 77.169 58.218 -13.592 1.00 30.10 96 GLU A C 1
ATOM 806 O O . GLU A 1 104 ? 77.515 58.872 -14.585 1.00 31.70 96 GLU A O 1
ATOM 817 N N . THR A 1 105 ? 76.981 56.898 -13.645 1.00 27.25 97 THR A N 1
ATOM 818 C CA . THR A 1 105 ? 77.087 56.164 -14.898 1.00 28.31 97 THR A CA 1
ATOM 819 C C . THR A 1 105 ? 75.911 55.218 -15.008 1.00 28.42 97 THR A C 1
ATOM 820 O O . THR A 1 105 ? 75.444 54.672 -14.005 1.00 26.55 97 THR A O 1
ATOM 824 N N . ILE A 1 106 ? 75.404 55.057 -16.221 1.00 24.83 98 ILE A N 1
ATOM 825 C CA . ILE A 1 106 ? 74.347 54.084 -16.483 1.00 24.53 98 ILE A CA 1
ATOM 826 C C . ILE A 1 106 ? 74.801 53.274 -17.680 1.00 28.71 98 ILE A C 1
ATOM 827 O O . ILE A 1 106 ? 75.142 53.848 -18.723 1.00 28.28 98 ILE A O 1
ATOM 832 N N . ASN A 1 107 ? 74.896 51.959 -17.509 1.00 22.62 99 ASN A N 1
ATOM 833 C CA A ASN A 1 107 ? 75.300 51.045 -18.569 0.59 29.22 99 ASN A CA 1
ATOM 834 C CA B ASN A 1 107 ? 75.255 51.090 -18.620 0.41 29.13 99 ASN A CA 1
ATOM 835 C C . ASN A 1 107 ? 74.274 49.931 -18.658 1.00 28.40 99 ASN A C 1
ATOM 836 O O . ASN A 1 107 ? 73.448 49.759 -17.761 1.00 25.36 99 ASN A O 1
ATOM 845 N N . PHE A 1 108 ? 74.342 49.155 -19.737 1.00 26.16 100 PHE A N 1
ATOM 846 C CA . PHE A 1 108 ? 73.338 48.113 -19.894 1.00 22.39 100 PHE A CA 1
ATOM 847 C C . PHE A 1 108 ? 73.833 47.042 -20.858 1.00 29.33 100 PHE A C 1
ATOM 848 O O . PHE A 1 108 ? 74.717 47.281 -21.687 1.00 30.35 100 PHE A O 1
ATOM 856 N N . GLU A 1 109 ? 73.265 45.841 -20.707 1.00 22.26 101 GLU A N 1
ATOM 857 C CA . GLU A 1 109 ? 73.499 44.695 -21.581 1.00 24.85 101 GLU A CA 1
ATOM 858 C C . GLU A 1 109 ? 72.143 44.043 -21.825 1.00 24.08 101 GLU A C 1
ATOM 859 O O . GLU A 1 109 ? 71.304 43.987 -20.909 1.00 22.16 101 GLU A O 1
ATOM 865 N N . PRO A 1 110 ? 71.879 43.552 -23.042 1.00 22.80 102 PRO A N 1
ATOM 866 C CA . PRO A 1 110 ? 72.770 43.649 -24.205 1.00 25.32 102 PRO A CA 1
ATOM 867 C C . PRO A 1 110 ? 72.746 45.055 -24.791 1.00 26.06 102 PRO A C 1
ATOM 868 O O . PRO A 1 110 ? 71.950 45.879 -24.345 1.00 27.12 102 PRO A O 1
ATOM 872 N N . LEU A 1 111 ? 73.625 45.331 -25.759 1.00 35.11 103 LEU A N 1
ATOM 873 C CA . LEU A 1 111 ? 73.658 46.654 -26.364 1.00 45.25 103 LEU A CA 1
ATOM 874 C C . LEU A 1 111 ? 72.550 46.862 -27.385 1.00 50.28 103 LEU A C 1
ATOM 875 O O . LEU A 1 111 ? 72.284 48.009 -27.755 1.00 51.97 103 LEU A O 1
ATOM 880 N N . GLY A 1 112 ? 71.889 45.796 -27.824 1.00 47.85 104 GLY A N 1
ATOM 881 C CA . GLY A 1 112 ? 70.764 45.898 -28.737 1.00 50.07 104 GLY A CA 1
ATOM 882 C C . GLY A 1 112 ? 70.107 44.545 -28.884 1.00 51.77 104 GLY A C 1
ATOM 883 O O . GLY A 1 112 ? 70.651 43.520 -28.466 1.00 44.53 104 GLY A O 1
ATOM 884 N N . LYS A 1 113 ? 68.918 44.548 -29.482 1.00 60.06 105 LYS A N 1
ATOM 885 C CA . LYS A 1 113 ? 68.160 43.303 -29.633 1.00 64.22 105 LYS A CA 1
ATOM 886 C C . LYS A 1 113 ? 68.665 42.492 -30.823 1.00 69.52 105 LYS A C 1
ATOM 887 O O . LYS A 1 113 ? 69.420 42.986 -31.661 1.00 76.42 105 LYS A O 1
ATOM 890 N N . HIS B 1 8 ? 46.596 61.795 11.353 1.00 104.04 0 HIS B N 1
ATOM 891 C CA . HIS B 1 8 ? 47.981 62.192 11.582 1.00 100.47 0 HIS B CA 1
ATOM 892 C C . HIS B 1 8 ? 48.417 61.915 13.020 1.00 101.71 0 HIS B C 1
ATOM 893 O O . HIS B 1 8 ? 47.883 62.483 13.976 1.00 113.13 0 HIS B O 1
ATOM 900 N N . MET B 1 9 ? 49.395 61.026 13.153 1.00 87.65 1 MET B N 1
ATOM 901 C CA . MET B 1 9 ? 50.154 60.847 14.381 1.00 78.24 1 MET B CA 1
ATOM 902 C C . MET B 1 9 ? 51.603 60.625 13.976 1.00 66.70 1 MET B C 1
ATOM 903 O O . MET B 1 9 ? 51.880 59.769 13.132 1.00 56.62 1 MET B O 1
ATOM 905 N N . LYS B 1 10 ? 52.513 61.414 14.546 1.00 59.79 2 LYS B N 1
ATOM 906 C CA . LYS B 1 10 ? 53.934 61.347 14.233 1.00 60.15 2 LYS B CA 1
ATOM 907 C C . LYS B 1 10 ? 54.701 60.774 15.418 1.00 58.97 2 LYS B C 1
ATOM 908 O O . LYS B 1 10 ? 54.412 61.097 16.576 1.00 61.71 2 LYS B O 1
ATOM 914 N N . LYS B 1 11 ? 55.688 59.939 15.122 1.00 52.05 3 LYS B N 1
ATOM 915 C CA . LYS B 1 11 ? 56.372 59.143 16.131 1.00 56.87 3 LYS B CA 1
ATOM 916 C C . LYS B 1 11 ? 57.802 58.888 15.678 1.00 47.59 3 LYS B C 1
ATOM 917 O O . LYS B 1 11 ? 58.035 58.642 14.498 1.00 44.31 3 LYS B O 1
ATOM 923 N N . ASN B 1 12 ? 58.753 58.945 16.614 1.00 47.99 4 ASN B N 1
ATOM 924 C CA . ASN B 1 12 ? 60.139 58.572 16.343 1.00 51.23 4 ASN B CA 1
ATOM 925 C C . ASN B 1 12 ? 60.378 57.130 16.773 1.00 42.74 4 ASN B C 1
ATOM 926 O O . ASN B 1 12 ? 60.084 56.762 17.917 1.00 45.44 4 ASN B O 1
ATOM 931 N N . ILE B 1 13 ? 60.916 56.323 15.856 1.00 38.86 5 ILE B N 1
ATOM 932 C CA . ILE 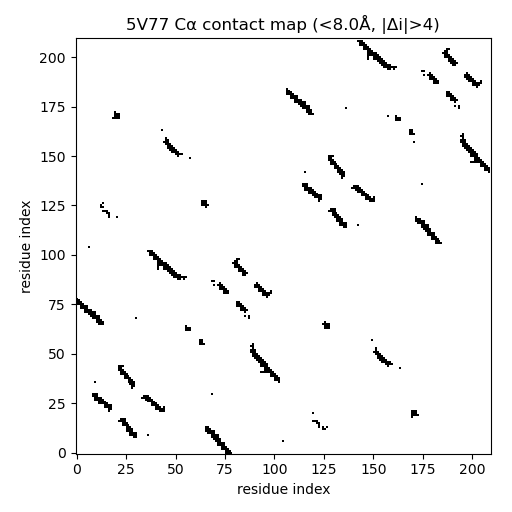B 1 13 ? 61.167 54.904 16.075 1.00 39.28 5 ILE B CA 1
ATOM 933 C C . ILE B 1 13 ? 62.583 54.574 15.624 1.00 39.01 5 ILE B C 1
ATOM 934 O O . ILE B 1 13 ? 63.240 55.360 14.937 1.00 35.36 5 ILE B O 1
ATOM 939 N N . PHE B 1 14 ? 63.042 53.384 16.022 1.00 34.81 6 PHE B N 1
ATOM 940 C CA . PHE B 1 14 ? 64.313 52.813 15.565 1.00 30.80 6 PHE B CA 1
ATOM 941 C C . PHE B 1 14 ? 65.477 53.768 15.839 1.00 28.64 6 PHE B C 1
ATOM 942 O O . PHE B 1 14 ? 66.155 54.269 14.938 1.00 29.30 6 PHE B O 1
ATOM 950 N N . HIS B 1 15 ? 65.700 54.011 17.119 1.00 30.59 7 HIS B N 1
ATOM 951 C CA . HIS B 1 15 ? 66.773 54.899 17.548 1.00 31.40 7 HIS B CA 1
ATOM 952 C C . HIS B 1 15 ? 68.125 54.217 17.393 1.00 30.25 7 HIS B C 1
ATOM 953 O O . HIS B 1 15 ? 68.288 53.058 17.788 1.00 28.68 7 HIS B O 1
ATOM 960 N N . ASN B 1 16 ? 69.083 54.937 16.800 1.00 28.29 8 ASN B N 1
ATOM 961 C CA . ASN B 1 16 ? 70.483 54.513 16.700 1.00 33.43 8 ASN B CA 1
ATOM 962 C C . ASN B 1 16 ? 70.623 53.163 16.004 1.00 29.56 8 ASN B C 1
ATOM 963 O O . ASN B 1 16 ? 71.220 52.223 16.534 1.00 31.93 8 ASN B O 1
ATOM 968 N N . VAL B 1 17 ? 70.049 53.060 14.811 1.00 26.54 9 VAL B N 1
ATOM 969 C CA . VAL B 1 17 ? 70.092 51.828 14.053 1.00 24.02 9 VAL B CA 1
ATOM 970 C C . VAL B 1 17 ? 70.964 52.031 12.821 1.00 23.48 9 VAL B C 1
ATOM 971 O O . VAL B 1 17 ? 71.327 53.148 12.465 1.00 28.16 9 VAL B O 1
ATOM 975 N N . SER B 1 18 ? 71.304 50.922 12.169 1.00 21.61 10 SER B N 1
ATOM 976 C CA . SER B 1 18 ? 72.082 50.940 10.940 1.00 18.58 10 SER B CA 1
ATOM 977 C C . SER B 1 18 ? 71.314 50.182 9.862 1.00 22.73 10 SER B C 1
ATOM 978 O O . SER B 1 18 ? 71.089 48.973 9.986 1.00 22.51 10 SER B O 1
ATOM 981 N N . LEU B 1 19 ? 70.922 50.893 8.807 1.00 18.59 11 LEU B N 1
ATOM 982 C CA . LEU B 1 19 ? 70.235 50.292 7.663 1.00 18.30 11 LEU B CA 1
ATOM 983 C C . LEU B 1 19 ? 71.235 49.602 6.745 1.00 22.39 11 LEU B C 1
ATOM 984 O O . LEU B 1 19 ? 72.183 50.237 6.263 1.00 20.17 11 LEU B O 1
ATOM 989 N N . TYR B 1 20 ? 71.021 48.309 6.466 1.00 17.67 12 TYR B N 1
ATOM 990 C CA . TYR B 1 20 ? 71.964 47.590 5.620 1.00 17.00 12 TYR B CA 1
ATOM 991 C C . TYR B 1 20 ? 71.355 47.011 4.341 1.00 17.19 12 TYR B C 1
ATOM 992 O O . TYR B 1 20 ? 72.116 46.515 3.497 1.00 18.32 12 TYR B O 1
ATOM 1001 N N . GLU B 1 21 ? 70.030 47.047 4.172 1.00 18.47 13 GLU B N 1
ATOM 1002 C CA . GLU B 1 21 ? 69.428 46.592 2.919 1.00 16.48 13 GLU B CA 1
ATOM 1003 C C . GLU B 1 21 ? 68.025 47.157 2.780 1.00 21.77 13 GLU B C 1
ATOM 1004 O O . GLU B 1 21 ? 67.332 47.401 3.774 1.00 20.19 13 GLU B O 1
ATOM 1010 N N . ILE B 1 22 ? 67.624 47.336 1.523 1.00 21.63 14 ILE B N 1
ATOM 1011 C CA . ILE B 1 22 ? 66.275 47.721 1.121 1.00 19.05 14 ILE B CA 1
ATOM 1012 C C . ILE B 1 22 ? 65.862 46.731 0.042 1.00 18.19 14 ILE B C 1
ATOM 1013 O O . ILE B 1 22 ? 66.509 46.660 -1.010 1.00 19.06 14 ILE B O 1
ATOM 1018 N N . ILE B 1 23 ? 64.810 45.951 0.294 1.00 20.00 15 ILE B N 1
ATOM 1019 C CA . ILE B 1 23 ? 64.513 44.780 -0.531 1.00 20.46 15 ILE B CA 1
ATOM 1020 C C . ILE B 1 23 ? 63.062 44.835 -1.002 1.00 21.24 15 ILE B C 1
ATOM 1021 O O . ILE B 1 23 ? 62.146 44.879 -0.175 1.00 21.02 15 ILE B O 1
ATOM 1026 N N . PHE B 1 24 ? 62.852 44.788 -2.323 1.00 20.63 16 PHE B N 1
ATOM 1027 C CA . PHE B 1 24 ? 61.511 44.572 -2.858 1.00 23.40 16 PHE B CA 1
ATOM 1028 C C . PHE B 1 24 ? 61.125 43.106 -2.741 1.00 26.53 16 PHE B C 1
ATOM 1029 O O . PHE B 1 24 ? 61.946 42.221 -2.976 1.00 28.32 16 PHE B O 1
ATOM 1037 N N . SER B 1 25 ? 59.855 42.853 -2.445 1.00 27.75 17 SER B N 1
ATOM 1038 C CA . SER B 1 25 ? 59.325 41.504 -2.574 1.00 31.28 17 SER B CA 1
ATOM 1039 C C . SER B 1 25 ? 59.321 41.049 -4.037 1.00 33.69 17 SER B C 1
ATOM 1040 O O . SER B 1 25 ? 59.528 41.825 -4.976 1.00 32.25 17 SER B O 1
ATOM 1043 N N . ASP B 1 26 ? 59.031 39.758 -4.216 1.00 38.81 18 ASP B N 1
ATOM 1044 C CA . ASP B 1 26 ? 58.983 39.180 -5.553 1.00 42.92 18 ASP B CA 1
ATOM 1045 C C . ASP B 1 26 ? 58.014 39.930 -6.458 1.00 43.29 18 ASP B C 1
ATOM 1046 O O . ASP B 1 26 ? 58.345 40.240 -7.608 1.00 41.21 18 ASP B O 1
ATOM 1051 N N . ASN B 1 27 ? 56.817 40.239 -5.964 1.00 36.99 19 ASN B N 1
ATOM 1052 C CA . ASN B 1 27 ? 55.868 40.940 -6.814 1.00 39.63 19 ASN B CA 1
ATOM 1053 C C . ASN B 1 27 ? 56.016 42.450 -6.733 1.00 31.42 19 ASN B C 1
ATOM 1054 O O . ASN B 1 27 ? 55.295 43.162 -7.439 1.00 32.29 19 ASN B O 1
ATOM 1059 N N . GLY B 1 28 ? 56.930 42.950 -5.898 1.00 28.72 20 GLY B N 1
ATOM 1060 C CA . GLY B 1 28 ? 57.233 44.364 -5.834 1.00 32.36 20 GLY B CA 1
ATOM 1061 C C . GLY B 1 28 ? 56.267 45.200 -5.027 1.00 33.62 20 GLY B C 1
ATOM 1062 O O . GLY B 1 28 ? 56.448 46.422 -4.952 1.00 33.90 20 GLY B O 1
ATOM 1063 N N . ASN B 1 29 ? 55.245 44.589 -4.432 1.00 29.18 21 ASN B N 1
ATOM 1064 C CA . ASN B 1 29 ? 54.257 45.328 -3.663 1.00 29.93 21 ASN B CA 1
ATOM 1065 C C . ASN B 1 29 ? 54.738 45.691 -2.271 1.00 33.79 21 ASN B C 1
ATOM 1066 O O . ASN B 1 29 ? 54.111 46.541 -1.628 1.00 40.70 21 ASN B O 1
ATOM 1071 N N . THR B 1 30 ? 55.807 45.065 -1.790 1.00 29.29 22 THR B N 1
ATOM 1072 C CA . THR B 1 30 ? 56.305 45.268 -0.435 1.00 25.12 22 THR B CA 1
ATOM 1073 C C . THR B 1 30 ? 57.775 45.647 -0.475 1.00 30.81 22 THR B C 1
ATOM 1074 O O . THR B 1 30 ? 58.543 45.120 -1.285 1.00 27.46 22 THR B O 1
ATOM 1078 N N . LEU B 1 31 ? 58.157 46.572 0.395 1.00 23.87 23 LEU B N 1
ATOM 1079 C CA . LEU B 1 31 ? 59.546 46.962 0.585 1.00 24.43 23 LEU B CA 1
ATOM 1080 C C . LEU B 1 31 ? 59.917 46.681 2.028 1.00 26.08 23 LEU B C 1
ATOM 1081 O O . LEU B 1 31 ? 59.215 47.132 2.939 1.00 26.84 23 LEU B O 1
ATOM 1086 N N . THR B 1 32 ? 61.012 45.949 2.238 1.00 21.63 24 THR B N 1
ATOM 1087 C CA . THR B 1 32 ? 61.516 45.663 3.580 1.00 24.21 24 THR B CA 1
ATOM 1088 C C . THR B 1 32 ? 62.859 46.343 3.786 1.00 20.16 24 THR B C 1
ATOM 1089 O O . THR B 1 32 ? 63.791 46.149 2.993 1.00 20.51 24 THR B O 1
ATOM 1093 N N . LEU B 1 33 ? 62.954 47.132 4.853 1.00 21.24 25 LEU B N 1
ATOM 1094 C CA . LEU B 1 33 ? 64.210 47.749 5.273 1.00 20.46 25 LEU B CA 1
ATOM 1095 C C . LEU B 1 33 ? 64.717 46.969 6.472 1.00 19.75 25 LEU B C 1
ATOM 1096 O O . LEU B 1 33 ? 63.967 46.765 7.430 1.00 20.78 25 LEU B O 1
ATOM 1101 N N . SER B 1 34 ? 65.973 46.522 6.418 1.00 19.27 26 SER B N 1
ATOM 1102 C CA . SER B 1 34 ? 66.540 45.692 7.478 1.00 19.39 26 SER B CA 1
ATOM 1103 C C . SER B 1 34 ? 67.673 46.431 8.178 1.00 19.65 26 SER B C 1
ATOM 1104 O O . SER B 1 34 ? 68.442 47.151 7.543 1.00 21.42 26 SER B O 1
ATOM 1107 N N . PHE B 1 35 ? 67.762 46.244 9.491 1.00 18.19 27 PHE B N 1
ATOM 1108 C CA . PHE B 1 35 ? 68.619 47.053 10.353 1.00 21.66 27 PHE B CA 1
ATOM 1109 C C . PHE B 1 35 ? 69.402 46.173 11.308 1.00 20.64 27 PHE B C 1
ATOM 1110 O O . PHE B 1 35 ? 68.896 45.159 11.796 1.00 23.79 27 PHE B O 1
ATOM 1118 N N . THR B 1 36 ? 70.623 46.610 11.615 1.00 22.84 28 THR B N 1
ATOM 1119 C CA . THR B 1 36 ? 71.388 46.147 12.763 1.00 23.72 28 THR B CA 1
ATOM 1120 C C . THR B 1 36 ? 71.409 47.232 13.830 1.00 24.96 28 THR B C 1
ATOM 1121 O O . THR B 1 36 ? 71.026 48.383 13.597 1.00 28.42 28 THR B O 1
ATOM 1125 N N . ASP B 1 37 ? 71.843 46.855 15.026 1.00 25.81 29 ASP B N 1
ATOM 1126 C CA . ASP B 1 37 ? 72.167 47.907 15.963 1.00 31.98 29 ASP B CA 1
ATOM 1127 C C . ASP B 1 37 ? 73.467 48.567 15.516 1.00 28.02 29 ASP B C 1
ATOM 1128 O O . ASP B 1 37 ? 74.117 48.141 14.560 1.00 37.08 29 ASP B O 1
ATOM 1133 N N . THR B 1 38 ? 73.847 49.634 16.194 1.00 39.05 30 THR B N 1
ATOM 1134 C CA . THR B 1 38 ? 75.112 50.253 15.853 1.00 40.38 30 THR B CA 1
ATOM 1135 C C . THR B 1 38 ? 76.181 49.927 16.881 1.00 60.71 30 THR B C 1
ATOM 1136 O O . THR B 1 38 ? 77.264 50.519 16.860 1.00 68.84 30 THR B O 1
ATOM 1140 N N . ILE B 1 39 ? 75.914 48.944 17.736 1.00 47.89 31 ILE B N 1
ATOM 1141 C CA . ILE B 1 39 ? 76.854 48.515 18.761 1.00 55.18 31 ILE B CA 1
ATOM 1142 C C . ILE B 1 39 ? 77.875 47.588 18.111 1.00 57.97 31 ILE B C 1
ATOM 1143 O O . ILE B 1 39 ? 78.978 48.027 17.768 1.00 64.92 31 ILE B O 1
ATOM 1148 N N . GLU B 1 40 ? 77.512 46.316 17.893 1.00 50.75 32 GLU B N 1
ATOM 1149 C CA . GLU B 1 40 ? 78.401 45.357 17.239 1.00 47.49 32 GLU B CA 1
ATOM 1150 C C . GLU B 1 40 ? 77.790 44.742 15.977 1.00 41.12 32 GLU B C 1
ATOM 1151 O O . GLU B 1 40 ? 78.268 43.706 15.500 1.00 45.22 32 GLU B O 1
ATOM 1157 N N . GLY B 1 41 ? 76.739 45.338 15.435 1.00 39.13 33 GLY B N 1
ATOM 1158 C CA . GLY B 1 41 ? 76.207 44.880 14.166 1.00 35.80 33 GLY B CA 1
ATOM 1159 C C . GLY B 1 41 ? 75.320 43.660 14.233 1.00 40.41 33 GLY B C 1
ATOM 1160 O O . GLY B 1 41 ? 75.147 42.978 13.217 1.00 36.57 33 GLY B O 1
ATOM 1161 N N . ASN B 1 42 ? 74.761 43.354 15.397 1.00 31.88 34 ASN B N 1
ATOM 1162 C CA . ASN B 1 42 ? 73.760 42.303 15.496 1.00 27.82 34 ASN B CA 1
ATOM 1163 C C . ASN B 1 42 ? 72.448 42.762 14.874 1.00 30.44 34 ASN B C 1
ATOM 1164 O O . ASN B 1 42 ? 72.082 43.942 14.940 1.00 29.81 34 ASN B O 1
ATOM 1169 N N . TYR B 1 43 ? 71.729 41.810 14.288 1.00 27.78 35 TYR B N 1
ATOM 1170 C CA . TYR B 1 43 ? 70.414 42.101 13.725 1.00 31.73 35 TYR B CA 1
ATOM 1171 C C . TYR B 1 43 ? 69.529 42.776 14.764 1.00 30.87 35 TYR B C 1
ATOM 1172 O O . TYR B 1 43 ? 69.476 42.357 15.926 1.00 28.92 35 TYR B O 1
ATOM 1181 N N . PHE B 1 44 ? 68.867 43.848 14.344 1.00 24.75 36 PHE B N 1
ATOM 1182 C CA . PHE B 1 44 ? 67.931 44.599 15.167 1.00 25.51 36 PHE B CA 1
ATOM 1183 C C . PHE B 1 44 ? 66.476 44.318 14.813 1.00 29.12 36 PHE B C 1
ATOM 1184 O O . PHE B 1 44 ? 65.673 43.986 15.700 1.00 26.41 36 PHE B O 1
ATOM 1192 N N . GLY B 1 45 ? 66.109 44.477 13.545 1.00 28.20 37 GLY B N 1
ATOM 1193 C CA . GLY B 1 45 ? 64.717 44.350 13.157 1.00 26.79 37 GLY B CA 1
ATOM 1194 C C . GLY B 1 45 ? 64.487 44.901 11.758 1.00 25.32 37 GLY B C 1
ATOM 1195 O O . GLY B 1 45 ? 65.432 45.097 10.989 1.00 22.33 37 GLY B O 1
ATOM 1196 N N . TYR B 1 46 ? 63.214 45.153 11.443 1.00 26.31 38 TYR B N 1
ATOM 1197 C CA . TYR B 1 46 ? 62.861 45.557 10.087 1.00 23.88 38 TYR B CA 1
ATOM 1198 C C . TYR B 1 46 ? 61.674 46.507 10.104 1.00 21.57 38 TYR B C 1
ATOM 1199 O O . TYR B 1 46 ? 60.871 46.518 11.040 1.00 24.85 38 TYR B O 1
ATOM 1208 N N . ILE B 1 47 ? 61.538 47.252 9.009 1.00 23.94 39 ILE B N 1
ATOM 1209 C CA . ILE B 1 47 ? 60.328 48.005 8.698 1.00 20.77 39 ILE B CA 1
ATOM 1210 C C . ILE B 1 47 ? 59.812 47.484 7.366 1.00 24.16 39 ILE B C 1
ATOM 1211 O O . ILE B 1 47 ? 60.545 47.487 6.367 1.00 25.56 39 ILE B O 1
ATOM 1216 N N . LYS B 1 48 ? 58.570 47.019 7.351 1.00 23.79 40 LYS B N 1
ATOM 1217 C CA . LYS B 1 48 ? 57.956 46.446 6.157 1.00 27.26 40 LYS B CA 1
ATOM 1218 C C . LYS B 1 48 ? 56.859 47.384 5.675 1.00 30.53 40 LYS B C 1
ATOM 1219 O O . LYS B 1 48 ? 55.889 47.640 6.401 1.00 28.29 40 LYS B O 1
ATOM 1225 N N . CYS B 1 49 ? 57.003 47.870 4.443 1.00 25.79 41 CYS B N 1
ATOM 1226 C CA . CYS B 1 49 ? 56.062 48.796 3.831 1.00 28.06 41 CYS B CA 1
ATOM 1227 C C . CYS B 1 49 ? 55.259 48.024 2.793 1.00 30.14 41 CYS B C 1
ATOM 1228 O O . CYS B 1 49 ? 55.831 47.525 1.824 1.00 28.31 41 CYS B O 1
ATOM 1231 N N . SER B 1 50 ? 53.950 47.889 3.010 1.00 27.63 42 SER B N 1
ATOM 1232 C CA . SER B 1 50 ? 53.109 47.062 2.156 1.00 33.37 42 SER B CA 1
ATOM 1233 C C . SER B 1 50 ? 52.208 47.940 1.301 1.00 34.66 42 SER B C 1
ATOM 1234 O O . SER B 1 50 ? 51.650 48.928 1.786 1.00 31.19 42 SER B O 1
ATOM 1237 N N . ASN B 1 51 ? 52.063 47.560 0.030 1.00 33.73 43 ASN B N 1
ATOM 1238 C CA . ASN B 1 51 ? 51.325 48.349 -0.950 1.00 36.73 43 ASN B CA 1
ATOM 1239 C C . ASN B 1 51 ? 51.912 49.745 -1.079 1.00 35.76 43 ASN B C 1
ATOM 1240 O O . ASN B 1 51 ? 51.344 50.731 -0.589 1.00 32.32 43 ASN B O 1
ATOM 1245 N N . ILE B 1 52 ? 53.035 49.817 -1.792 1.00 33.39 44 ILE B N 1
ATOM 1246 C CA . ILE B 1 52 ? 53.825 51.033 -1.885 1.00 33.79 44 ILE B CA 1
ATOM 1247 C C . ILE B 1 52 ? 53.068 52.083 -2.675 1.00 34.49 44 ILE B C 1
ATOM 1248 O O . ILE B 1 52 ? 52.448 51.793 -3.708 1.00 31.18 44 ILE B O 1
ATOM 1253 N N . LEU B 1 53 ? 53.119 53.317 -2.189 1.00 28.21 45 LEU B N 1
ATOM 1254 C CA . LEU B 1 53 ? 52.605 54.469 -2.915 1.00 30.51 45 LEU B CA 1
ATOM 1255 C C . LEU B 1 53 ? 53.740 55.259 -3.551 1.00 28.91 45 LEU B C 1
ATOM 1256 O O . LEU B 1 53 ? 53.717 55.524 -4.756 1.00 29.95 45 LEU B O 1
ATOM 1261 N N . ASN B 1 54 ? 54.758 55.623 -2.777 1.00 27.71 46 ASN B N 1
ATOM 1262 C CA . ASN B 1 54 ? 55.950 56.184 -3.394 1.00 26.69 46 ASN B CA 1
ATOM 1263 C C . ASN B 1 54 ? 57.171 55.890 -2.536 1.00 27.45 46 ASN B C 1
ATOM 1264 O O . ASN B 1 54 ? 57.075 55.691 -1.323 1.00 27.76 46 ASN B O 1
ATOM 1269 N N . PHE B 1 55 ? 58.316 55.843 -3.212 1.00 23.82 47 PHE B N 1
ATOM 1270 C CA A PHE B 1 55 ? 59.616 55.587 -2.607 0.45 24.53 47 PHE B CA 1
ATOM 1271 C CA B PHE B 1 55 ? 59.612 55.616 -2.591 0.55 24.37 47 PHE B CA 1
ATOM 1272 C C . PHE B 1 55 ? 60.576 56.605 -3.215 1.00 22.50 47 PHE B C 1
ATOM 1273 O O . PHE B 1 55 ? 60.648 56.727 -4.443 1.00 26.68 47 PHE B O 1
ATOM 1288 N N . LYS B 1 56 ? 61.285 57.343 -2.375 1.00 21.65 48 LYS B N 1
ATOM 1289 C CA . LYS B 1 56 ? 62.289 58.278 -2.858 1.00 21.34 48 LYS B CA 1
ATOM 1290 C C . LYS B 1 56 ? 63.563 58.068 -2.066 1.00 24.62 48 LYS B C 1
ATOM 1291 O O . LYS B 1 56 ? 63.520 57.966 -0.837 1.00 23.76 48 LYS B O 1
ATOM 1293 N N . LEU B 1 57 ? 64.687 57.990 -2.776 1.00 21.37 49 LEU B N 1
ATOM 1294 C CA . LEU B 1 57 ? 66.009 57.987 -2.169 1.00 21.62 49 LEU B CA 1
ATOM 1295 C C . LEU B 1 57 ? 66.785 59.095 -2.858 1.00 24.05 49 LEU B C 1
ATOM 1296 O O . LEU B 1 57 ? 66.838 59.133 -4.087 1.00 25.25 49 LEU B O 1
ATOM 1301 N N . ASP B 1 58 ? 67.328 60.026 -2.084 1.00 22.20 50 ASP B N 1
ATOM 1302 C CA . ASP B 1 58 ? 68.167 61.087 -2.629 1.00 25.08 50 ASP B CA 1
ATOM 1303 C C . ASP B 1 58 ? 69.434 61.132 -1.788 1.00 26.15 50 ASP B C 1
ATOM 1304 O O . ASP B 1 58 ? 69.368 61.389 -0.583 1.00 22.41 50 ASP B O 1
ATOM 1309 N N . THR B 1 59 ? 70.585 60.864 -2.404 1.00 23.93 51 THR B N 1
ATOM 1310 C CA . THR B 1 59 ? 71.798 60.880 -1.591 1.00 23.57 51 THR B CA 1
ATOM 1311 C C . THR B 1 59 ? 72.286 62.294 -1.316 1.00 29.44 51 THR B C 1
ATOM 1312 O O . THR B 1 59 ? 73.071 62.491 -0.381 1.00 28.07 51 THR B O 1
ATOM 1316 N N . ASN B 1 60 ? 71.808 63.284 -2.078 1.00 29.48 52 ASN B N 1
ATOM 1317 C CA . ASN B 1 60 ? 72.009 64.700 -1.752 1.00 34.74 52 ASN B CA 1
ATOM 1318 C C . ASN B 1 60 ? 73.486 65.051 -1.570 1.00 31.72 52 ASN B C 1
ATOM 1319 O O . ASN B 1 60 ? 73.835 65.871 -0.723 1.00 33.75 52 ASN B O 1
ATOM 1324 N N . ASN B 1 61 ? 74.359 64.423 -2.365 1.00 31.14 53 ASN B N 1
ATOM 1325 C CA . ASN B 1 61 ? 75.809 64.672 -2.318 1.00 33.04 53 ASN B CA 1
ATOM 1326 C C . ASN B 1 61 ? 76.389 64.378 -0.933 1.00 36.23 53 ASN B C 1
ATOM 1327 O O . ASN B 1 61 ? 77.392 64.967 -0.527 1.00 35.19 53 ASN B O 1
ATOM 1332 N N . PHE B 1 62 ? 75.768 63.469 -0.177 1.00 30.34 54 PHE B N 1
ATOM 1333 C CA . PHE B 1 62 ? 76.328 63.066 1.109 1.00 35.96 54 PHE B CA 1
ATOM 1334 C C . PHE B 1 62 ? 77.101 61.757 1.038 1.00 37.92 54 PHE B C 1
ATOM 1335 O O . PHE B 1 62 ? 77.720 61.370 2.032 1.00 41.75 54 PHE B O 1
ATOM 1343 N N . VAL B 1 63 ? 77.081 61.073 -0.101 1.00 35.23 55 VAL B N 1
ATOM 1344 C CA . VAL B 1 63 ? 77.953 59.934 -0.357 1.00 32.72 55 VAL B CA 1
ATOM 1345 C C . VAL B 1 63 ? 79.034 60.410 -1.319 1.00 39.39 55 VAL B C 1
ATOM 1346 O O . VAL B 1 63 ? 78.744 60.752 -2.471 1.00 39.97 55 VAL B O 1
ATOM 1350 N N . ASP B 1 64 ? 80.279 60.442 -0.849 1.00 38.85 56 ASP B N 1
ATOM 1351 C CA . ASP B 1 64 ? 81.407 60.920 -1.649 1.00 42.55 56 ASP B CA 1
ATOM 1352 C C . ASP B 1 64 ? 81.857 59.793 -2.567 1.00 50.23 56 ASP B C 1
ATOM 1353 O O . ASP B 1 64 ? 82.552 58.869 -2.141 1.00 51.44 56 ASP B O 1
ATOM 1358 N N . TYR B 1 65 ? 81.467 59.874 -3.839 1.00 53.11 57 TYR B N 1
ATOM 1359 C CA . TYR B 1 65 ? 81.824 58.857 -4.818 1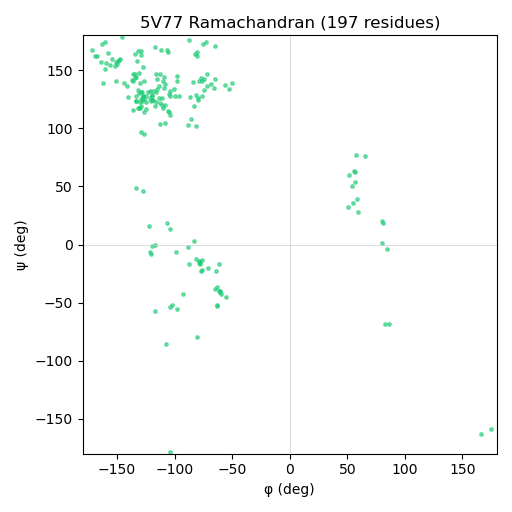.00 51.47 57 TYR B CA 1
ATOM 1360 C C . TYR B 1 65 ? 83.270 58.971 -5.289 1.00 53.24 57 TYR B C 1
ATOM 1361 O O . TYR B 1 65 ? 83.779 58.030 -5.904 1.00 59.03 57 TYR B O 1
ATOM 1370 N N . GLU B 1 66 ? 83.947 60.086 -5.009 1.00 51.29 58 GLU B N 1
ATOM 1371 C CA . GLU B 1 66 ? 85.387 60.159 -5.226 1.00 62.66 58 GLU B CA 1
ATOM 1372 C C . GLU B 1 66 ? 86.168 59.441 -4.131 1.00 62.02 58 GLU B C 1
ATOM 1373 O O . GLU B 1 66 ? 87.329 59.069 -4.348 1.00 61.30 58 GLU B O 1
ATOM 1379 N N . ASP B 1 67 ? 85.565 59.264 -2.956 1.00 55.98 59 ASP B N 1
ATOM 1380 C CA . ASP B 1 67 ? 86.123 58.444 -1.886 1.00 60.81 59 ASP B CA 1
ATOM 1381 C C . ASP B 1 67 ? 85.693 57.008 -2.148 1.00 54.88 59 ASP B C 1
ATOM 1382 O O . ASP B 1 67 ? 84.521 56.666 -1.974 1.00 51.76 59 ASP B O 1
ATOM 1387 N N . LYS B 1 68 ? 86.640 56.168 -2.568 1.00 56.47 60 LYS B N 1
ATOM 1388 C CA . LYS B 1 68 ? 86.309 54.786 -2.894 1.00 61.17 60 LYS B CA 1
ATOM 1389 C C . LYS B 1 68 ? 85.757 54.023 -1.695 1.00 63.29 60 LYS B C 1
ATOM 1390 O O . LYS B 1 68 ? 85.126 52.977 -1.878 1.00 64.91 60 LYS B O 1
ATOM 1392 N N . GLU B 1 69 ? 85.958 54.529 -0.479 1.00 58.72 61 GLU B N 1
ATOM 1393 C CA . GLU B 1 69 ? 85.482 53.844 0.713 1.00 52.06 61 GLU B CA 1
ATOM 1394 C C . GLU B 1 69 ? 84.051 54.199 1.088 1.00 53.58 61 GLU B C 1
ATOM 1395 O O . GLU B 1 69 ? 83.436 53.459 1.861 1.00 50.85 61 GLU B O 1
ATOM 1397 N N . ASP B 1 70 ? 83.500 55.293 0.562 1.00 41.88 62 ASP B N 1
ATOM 1398 C CA . ASP B 1 70 ? 82.205 55.788 1.018 1.00 38.49 62 ASP B CA 1
ATOM 1399 C C . ASP B 1 70 ? 81.067 55.066 0.300 1.00 35.65 62 ASP B C 1
ATOM 1400 O O . ASP B 1 70 ? 81.148 54.800 -0.905 1.00 37.79 62 ASP B O 1
ATOM 1405 N N . SER B 1 71 ? 80.006 54.755 1.045 1.00 32.44 63 SER B N 1
ATOM 1406 C CA . SER B 1 71 ? 78.878 54.034 0.458 1.00 29.82 63 SER B CA 1
ATOM 1407 C C . SER B 1 71 ? 77.610 54.342 1.242 1.00 28.49 63 SER B C 1
ATOM 1408 O O . SER B 1 71 ? 77.658 54.776 2.395 1.00 31.62 63 SER B O 1
ATOM 1411 N N . LEU B 1 72 ? 76.467 54.103 0.595 1.00 24.88 64 LEU B N 1
ATOM 1412 C CA . LEU B 1 72 ? 75.180 54.343 1.241 1.00 22.97 64 LEU B CA 1
ATOM 1413 C C . LEU B 1 72 ? 74.998 53.447 2.457 1.00 24.58 64 LEU B C 1
ATOM 1414 O O . LEU B 1 72 ? 74.673 53.924 3.552 1.00 23.53 64 LEU B O 1
ATOM 1419 N N . PHE B 1 73 ? 75.197 52.128 2.280 1.00 24.92 65 PHE B N 1
ATOM 1420 C CA . PHE B 1 73 ? 75.078 51.173 3.377 1.00 22.71 65 PHE B CA 1
ATOM 1421 C C . PHE B 1 73 ? 76.446 50.846 3.948 1.00 23.36 65 PHE B C 1
ATOM 1422 O O . PHE B 1 73 ? 77.426 50.740 3.207 1.00 26.17 65 PHE B O 1
ATOM 1430 N N . PRO B 1 74 ? 76.560 50.628 5.260 1.00 23.26 66 PRO B N 1
ATOM 1431 C CA . PRO B 1 74 ? 75.464 50.758 6.221 1.00 23.41 66 PRO B CA 1
ATOM 1432 C C . PRO B 1 74 ? 75.159 52.229 6.483 1.00 29.95 66 PRO B C 1
ATOM 1433 O O . PRO B 1 74 ? 76.063 53.067 6.535 1.00 29.79 66 PRO B O 1
ATOM 1437 N N . LEU B 1 75 ? 73.887 52.542 6.631 1.00 24.61 67 LEU B N 1
ATOM 1438 C CA . LEU B 1 75 ? 73.440 53.916 6.807 1.00 24.27 67 LEU B CA 1
ATOM 1439 C C . LEU B 1 75 ? 73.085 54.106 8.274 1.00 29.09 67 LEU B C 1
ATOM 1440 O O . LEU B 1 75 ? 72.108 53.531 8.762 1.00 23.77 67 LEU B O 1
ATOM 1445 N N . PHE B 1 76 ? 73.865 54.903 8.985 1.00 22.27 68 PHE B N 1
ATOM 1446 C CA A PHE B 1 76 ? 73.599 55.099 10.403 0.37 25.23 68 PHE B CA 1
ATOM 1447 C CA B PHE B 1 76 ? 73.599 55.087 10.401 0.63 23.45 68 PHE B CA 1
ATOM 1448 C C . PHE B 1 76 ? 72.479 56.106 10.585 1.00 31.13 68 PHE B C 1
ATOM 1449 O O . PHE B 1 76 ? 72.525 57.200 10.016 1.00 30.42 68 PHE B O 1
ATOM 1464 N N . ILE B 1 77 ? 71.516 55.778 11.456 1.00 24.46 69 ILE B N 1
ATOM 1465 C CA . ILE B 1 77 ? 70.299 56.562 11.601 1.00 23.87 69 ILE B CA 1
ATOM 1466 C C . ILE B 1 77 ? 70.001 56.851 13.063 1.00 26.71 69 ILE B C 1
ATOM 1467 O O . ILE B 1 77 ? 69.824 55.919 13.856 1.00 27.34 69 ILE B O 1
ATOM 1472 N N . PRO B 1 78 ? 69.994 58.116 13.485 1.00 26.73 70 PRO B N 1
ATOM 1473 C CA . PRO B 1 78 ? 69.679 58.405 14.888 1.00 29.45 70 PRO B CA 1
ATOM 1474 C C . PRO B 1 78 ? 68.253 58.038 15.246 1.00 32.71 70 PRO B C 1
ATOM 1475 O O . PRO B 1 78 ? 68.001 57.587 16.371 1.00 29.91 70 PRO B O 1
ATOM 1479 N N . GLU B 1 79 ? 67.311 58.263 14.333 1.00 26.47 71 GLU B N 1
ATOM 1480 C CA . GLU B 1 79 ? 65.918 57.870 14.524 1.00 30.65 71 GLU B CA 1
ATOM 1481 C C . GLU B 1 79 ? 65.185 57.991 13.194 1.00 29.85 71 GLU B C 1
ATOM 1482 O O . GLU B 1 79 ? 65.629 58.689 12.276 1.00 30.69 71 GLU B O 1
ATOM 1488 N N . ILE B 1 80 ? 64.032 57.334 13.123 1.00 29.02 72 ILE B N 1
AT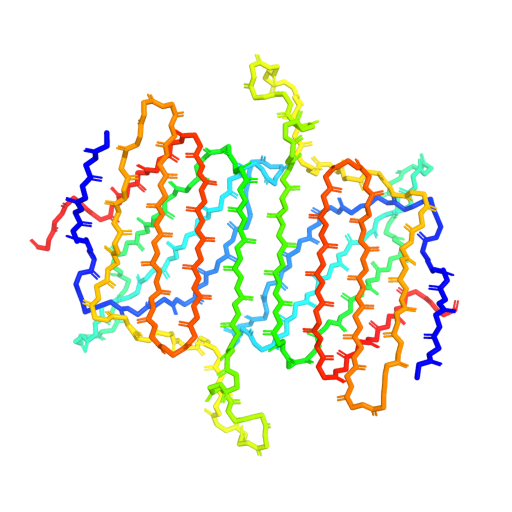OM 1489 C CA . ILE B 1 80 ? 63.202 57.314 11.925 1.00 26.90 72 ILE B CA 1
ATOM 1490 C C . ILE B 1 80 ? 61.858 57.926 12.281 1.00 31.32 72 ILE B C 1
ATOM 1491 O O . ILE B 1 80 ? 61.263 57.554 13.296 1.00 30.64 72 ILE B O 1
ATOM 1496 N N . GLU B 1 81 ? 61.380 58.857 11.454 1.00 29.64 73 GLU B N 1
ATOM 1497 C CA . GLU B 1 81 ? 60.081 59.473 11.693 1.00 34.17 73 GLU B CA 1
ATOM 1498 C C . GLU B 1 81 ? 58.997 58.618 11.053 1.00 31.53 73 GLU B C 1
ATOM 1499 O O . GLU B 1 81 ? 59.082 58.288 9.864 1.00 29.50 73 GLU B O 1
ATOM 1505 N N . LEU B 1 82 ? 57.987 58.248 11.839 1.00 30.98 74 LEU B N 1
ATOM 1506 C CA . LEU B 1 82 ? 56.861 57.467 11.337 1.00 33.85 74 LEU B CA 1
ATOM 1507 C C . LEU B 1 82 ? 55.601 58.304 11.465 1.00 32.47 74 LEU B C 1
ATOM 1508 O O . LEU B 1 82 ? 55.272 58.771 12.563 1.00 37.16 74 LEU B O 1
ATOM 1513 N N . TYR B 1 83 ? 54.923 58.511 10.339 1.00 33.15 75 TYR B N 1
ATOM 1514 C CA . TYR B 1 83 ? 53.670 59.247 10.266 1.00 36.01 75 TYR B CA 1
ATOM 1515 C C . TYR B 1 83 ? 52.563 58.262 9.925 1.00 35.11 75 TYR B C 1
ATOM 1516 O O . TYR B 1 83 ? 52.672 57.523 8.943 1.00 36.77 75 TYR B O 1
ATOM 1525 N N . LYS B 1 84 ? 51.515 58.238 10.729 1.00 36.39 76 LYS B N 1
ATOM 1526 C CA . LYS B 1 84 ? 50.368 57.382 10.449 1.00 38.32 76 LYS B CA 1
ATOM 1527 C C . LYS B 1 84 ? 49.195 58.290 10.111 1.00 43.68 76 LYS B C 1
ATOM 1528 O O . LYS B 1 84 ? 48.596 58.897 11.000 1.00 48.83 76 LYS B O 1
ATOM 1534 N N . TYR B 1 85 ? 48.876 58.387 8.824 1.00 39.44 77 TYR B N 1
ATOM 1535 C CA . TYR B 1 85 ? 47.707 59.125 8.375 1.00 41.96 77 TYR B CA 1
ATOM 1536 C C . TYR B 1 85 ? 46.494 58.201 8.389 1.00 42.22 77 TYR B C 1
ATOM 1537 O O . TYR B 1 85 ? 46.591 57.005 8.673 1.00 40.52 77 TYR B O 1
ATOM 1546 N N . GLN B 1 86 ? 45.328 58.763 8.077 1.00 44.60 78 GLN B N 1
ATOM 1547 C CA . GLN B 1 86 ? 44.105 57.978 8.146 1.00 45.33 78 GLN B CA 1
ATOM 1548 C C . GLN B 1 86 ? 44.149 56.781 7.205 1.00 45.95 78 GLN B C 1
ATOM 1549 O O . GLN B 1 86 ? 43.726 55.680 7.575 1.00 42.85 78 GLN B O 1
ATOM 1555 N N . PHE B 1 87 ? 44.672 56.969 5.988 1.00 42.60 79 PHE B N 1
ATOM 1556 C CA . PHE B 1 87 ? 44.599 55.931 4.973 1.00 41.34 79 PHE B CA 1
ATOM 1557 C C . PHE B 1 87 ? 45.948 55.396 4.508 1.00 38.92 79 PHE B C 1
ATOM 1558 O O . PHE B 1 87 ? 45.966 54.532 3.623 1.00 38.04 79 PHE B O 1
ATOM 1566 N N . TYR B 1 88 ? 47.065 55.892 5.037 1.00 38.06 80 TYR B N 1
ATOM 1567 C CA . TYR B 1 88 ? 48.382 55.362 4.688 1.00 37.94 80 TYR B CA 1
ATOM 1568 C C . TYR B 1 88 ? 49.374 55.825 5.745 1.00 35.22 80 TYR B C 1
ATOM 1569 O O . TYR B 1 88 ? 49.046 56.628 6.622 1.00 36.57 80 TYR B O 1
ATOM 1578 N N . SER B 1 89 ? 50.598 55.303 5.659 1.00 32.67 81 SER B N 1
ATOM 1579 C CA . SER B 1 89 ? 51.670 55.705 6.559 1.00 31.56 81 SER B CA 1
ATOM 1580 C C . SER B 1 89 ? 52.900 56.074 5.746 1.00 34.41 81 SER B C 1
ATOM 1581 O O . SER B 1 89 ? 53.007 55.744 4.561 1.00 29.81 81 SER B O 1
ATOM 1584 N N . GLU B 1 90 ? 53.827 56.777 6.396 1.00 27.07 82 GLU B N 1
ATOM 1585 C CA . GLU B 1 90 ? 55.056 57.223 5.754 1.00 26.52 82 GLU B CA 1
ATOM 1586 C C . GLU B 1 90 ? 56.204 57.162 6.750 1.00 25.61 82 GLU B C 1
ATOM 1587 O O . GLU B 1 90 ? 56.046 57.535 7.914 1.00 28.81 82 GLU B O 1
ATOM 1593 N N . ILE B 1 91 ? 57.366 56.719 6.291 1.00 23.17 83 ILE B N 1
ATOM 1594 C CA . ILE B 1 91 ? 58.571 56.858 7.097 1.00 24.49 83 ILE B CA 1
ATOM 1595 C C . ILE B 1 91 ? 59.488 57.837 6.389 1.00 25.98 83 ILE B C 1
ATOM 1596 O O . ILE B 1 91 ? 59.525 57.905 5.153 1.00 22.99 83 ILE B O 1
ATOM 1601 N N . ILE B 1 92 ? 60.230 58.606 7.182 1.00 26.16 84 ILE B N 1
ATOM 1602 C CA . ILE B 1 92 ? 61.239 59.516 6.664 1.00 24.95 84 ILE B CA 1
ATOM 1603 C C . ILE B 1 92 ? 62.534 59.269 7.419 1.00 24.95 84 ILE B C 1
ATOM 1604 O O . ILE B 1 92 ? 62.559 59.328 8.653 1.00 26.12 84 ILE B O 1
ATOM 1609 N N . ILE B 1 93 ? 63.601 58.996 6.671 1.00 23.83 85 ILE B N 1
ATOM 1610 C CA . ILE B 1 93 ? 64.962 58.913 7.182 1.00 22.84 85 ILE B CA 1
ATOM 1611 C C . ILE B 1 93 ? 65.684 60.124 6.618 1.00 24.85 85 ILE B C 1
ATOM 1612 O O . ILE B 1 93 ? 65.769 60.275 5.395 1.00 25.46 85 ILE B O 1
ATOM 1617 N N . ASP B 1 94 ? 66.143 61.020 7.488 1.00 23.62 86 ASP B N 1
ATOM 1618 C CA . ASP B 1 94 ? 66.805 62.245 7.039 1.00 26.87 86 ASP B CA 1
ATOM 1619 C C . ASP B 1 94 ? 68.149 62.323 7.750 1.00 29.05 86 ASP B C 1
ATOM 1620 O O . ASP B 1 94 ? 68.237 62.826 8.874 1.00 26.94 86 ASP B O 1
ATOM 1625 N N . VAL B 1 95 ? 69.195 61.844 7.080 1.00 24.63 87 VAL B N 1
ATOM 1626 C CA . VAL B 1 95 ? 70.557 61.919 7.605 1.00 27.84 87 VAL B CA 1
ATOM 1627 C C . VAL B 1 95 ? 71.436 62.567 6.537 1.00 32.99 87 VAL B C 1
ATOM 1628 O O . VAL B 1 95 ? 72.540 62.097 6.248 1.00 35.58 87 VAL B O 1
ATOM 1632 N N . GLY B 1 96 ? 70.957 63.667 5.956 1.00 28.32 88 GLY B N 1
ATOM 1633 C CA . GLY B 1 96 ? 71.581 64.247 4.777 1.00 29.58 88 GLY B CA 1
ATOM 1634 C C . GLY B 1 96 ? 71.089 63.512 3.544 1.00 28.65 88 GLY B C 1
ATOM 1635 O O . GLY B 1 96 ? 70.351 64.067 2.718 1.00 27.61 88 GLY B O 1
ATOM 1636 N N . ILE B 1 97 ? 71.500 62.246 3.422 1.00 23.79 89 ILE B N 1
ATOM 1637 C CA . ILE B 1 97 ? 70.761 61.309 2.589 1.00 25.59 89 ILE B CA 1
ATOM 1638 C C . ILE B 1 97 ? 69.328 61.279 3.098 1.00 27.15 89 ILE B C 1
ATOM 1639 O O . ILE B 1 97 ? 69.090 61.276 4.310 1.00 24.62 89 ILE B O 1
ATOM 1644 N N . ILE B 1 98 ? 68.361 61.280 2.182 1.00 21.27 90 ILE B N 1
ATOM 1645 C CA . ILE B 1 98 ? 66.947 61.250 2.542 1.00 21.63 90 ILE B CA 1
ATOM 1646 C C . ILE B 1 98 ? 66.293 60.042 1.890 1.00 25.11 90 ILE B C 1
ATOM 1647 O O . ILE B 1 98 ? 66.468 59.813 0.691 1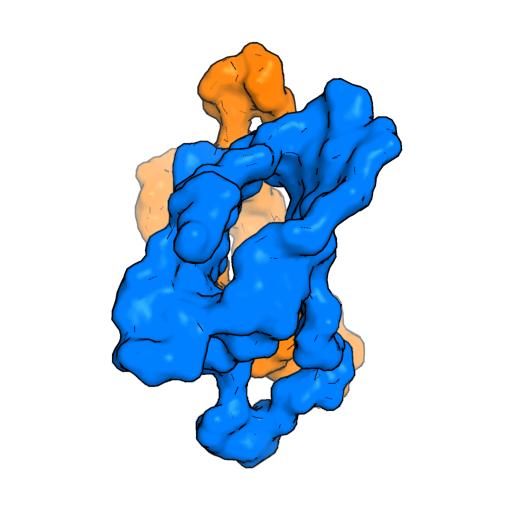.00 25.52 90 ILE B O 1
ATOM 1652 N N . ILE B 1 99 ? 65.548 59.276 2.682 1.00 20.83 91 ILE B N 1
ATOM 1653 C CA . ILE B 1 99 ? 64.704 58.188 2.197 1.00 20.53 91 ILE B CA 1
ATOM 1654 C C . ILE B 1 99 ? 63.300 58.459 2.706 1.00 25.70 91 ILE B C 1
ATOM 1655 O O . ILE B 1 99 ? 63.110 58.677 3.908 1.00 24.30 91 ILE B O 1
ATOM 1660 N N . LYS B 1 100 ? 62.323 58.458 1.801 1.00 22.71 92 LYS B N 1
ATOM 1661 C CA . LYS B 1 100 ? 60.925 58.630 2.184 1.00 22.73 92 LYS B CA 1
ATOM 1662 C C . LYS B 1 100 ? 60.125 57.534 1.513 1.00 24.49 92 LYS B C 1
ATOM 1663 O O . LYS B 1 100 ? 60.259 57.323 0.305 1.00 24.48 92 LYS B O 1
ATOM 1669 N N . ILE B 1 101 ? 59.293 56.846 2.285 1.00 22.25 93 ILE B N 1
ATOM 1670 C CA . ILE B 1 101 ? 58.455 55.775 1.755 1.00 22.40 93 ILE B CA 1
ATOM 1671 C C . ILE B 1 101 ? 57.051 55.968 2.294 1.00 25.15 93 ILE B C 1
ATOM 1672 O O . ILE B 1 101 ? 56.859 55.993 3.512 1.00 24.21 93 ILE B O 1
ATOM 1677 N N . SER B 1 102 ? 56.076 56.066 1.396 1.00 22.29 94 SER B N 1
ATOM 1678 C CA . SER B 1 102 ? 54.664 56.035 1.739 1.00 24.14 94 SER B CA 1
ATOM 1679 C C . SER B 1 102 ? 54.048 54.720 1.271 1.00 30.77 94 SER B C 1
ATOM 1680 O O . SER B 1 102 ? 54.269 54.285 0.131 1.00 27.67 94 SER B O 1
ATOM 1683 N N . ALA B 1 103 ? 53.257 54.100 2.140 1.00 27.00 95 ALA B N 1
ATOM 1684 C CA . ALA B 1 103 ? 52.645 52.816 1.824 1.00 28.58 95 ALA B CA 1
ATOM 1685 C C . ALA B 1 103 ? 51.319 52.730 2.548 1.00 33.74 95 ALA B C 1
ATOM 1686 O O . ALA B 1 103 ? 51.110 53.395 3.566 1.00 33.09 95 ALA B O 1
ATOM 1688 N N . GLU B 1 104 ? 50.432 51.874 2.038 1.00 32.79 96 GLU B N 1
ATOM 1689 C CA . GLU B 1 104 ? 49.138 51.723 2.698 1.00 36.88 96 GLU B CA 1
ATOM 1690 C C . GLU B 1 104 ? 49.302 51.236 4.135 1.00 38.28 96 GLU B C 1
ATOM 1691 O O . GLU B 1 104 ? 48.593 51.699 5.040 1.00 41.32 96 GLU B O 1
ATOM 1697 N N . THR B 1 105 ? 50.229 50.305 4.372 1.00 36.58 97 THR B N 1
ATOM 1698 C CA . THR B 1 105 ? 50.526 49.871 5.729 1.00 37.71 97 THR B CA 1
ATOM 1699 C C . THR B 1 105 ? 52.032 49.827 5.938 1.00 36.29 97 THR B C 1
ATOM 1700 O O . THR B 1 105 ? 52.791 49.489 5.025 1.00 32.44 97 THR B O 1
ATOM 1704 N N . ILE B 1 106 ? 52.456 50.182 7.148 1.00 33.63 98 ILE B N 1
ATOM 1705 C CA . ILE B 1 106 ? 53.854 50.090 7.544 1.00 30.44 98 ILE B CA 1
ATOM 1706 C C . ILE B 1 106 ? 53.884 49.432 8.909 1.00 32.65 98 ILE B C 1
ATOM 1707 O O . ILE B 1 106 ? 53.202 49.889 9.836 1.00 35.76 98 ILE B O 1
ATOM 1712 N N . ASN B 1 107 ? 54.612 48.327 9.014 1.00 31.70 99 ASN B N 1
ATOM 1713 C CA . ASN B 1 107 ? 54.694 47.546 10.236 1.00 36.07 99 ASN B CA 1
ATOM 1714 C C . ASN B 1 107 ? 56.159 47.351 10.568 1.00 35.51 99 ASN B C 1
ATOM 1715 O O . ASN B 1 107 ? 57.005 47.354 9.676 1.00 32.57 99 ASN B O 1
ATOM 1720 N N . PHE B 1 108 ? 56.469 47.170 11.849 1.00 32.04 100 PHE B N 1
ATOM 1721 C CA . PHE B 1 108 ? 57.881 47.010 12.168 1.00 33.29 100 PHE B CA 1
ATOM 1722 C C . PHE B 1 108 ? 58.042 46.134 13.401 1.00 33.98 100 PHE B C 1
ATOM 1723 O O . PHE B 1 108 ? 57.136 46.020 14.231 1.00 38.37 100 PHE B O 1
ATOM 1731 N N . GLU B 1 109 ? 59.211 45.497 13.496 1.00 33.25 101 GLU B N 1
ATOM 1732 C CA . GLU B 1 109 ? 59.639 44.765 14.689 1.00 38.39 101 GLU B CA 1
ATOM 1733 C C . GLU B 1 109 ? 61.091 45.133 14.944 1.00 33.57 101 GLU B C 1
ATOM 1734 O O . GLU B 1 109 ? 61.876 45.217 13.994 1.00 33.77 101 GLU B O 1
ATOM 1740 N N . PRO B 1 110 ? 61.492 45.316 16.203 1.00 36.69 102 PRO B N 1
ATOM 1741 C CA . PRO B 1 110 ? 60.693 45.141 17.416 1.00 43.36 102 PRO B CA 1
ATOM 1742 C C . PRO B 1 110 ? 59.796 46.330 17.711 1.00 47.81 102 PRO B C 1
ATOM 1743 O O . PRO B 1 110 ? 60.019 47.416 17.184 1.00 43.15 102 PRO B O 1
ATOM 1747 N N . LEU B 1 111 ? 58.795 46.104 18.554 1.00 54.57 103 LEU B N 1
ATOM 1748 C CA . LEU B 1 111 ? 57.890 47.146 19.028 1.00 59.74 103 LEU B CA 1
ATOM 1749 C C . LEU B 1 111 ? 58.352 47.692 20.376 1.00 59.44 103 LEU B C 1
ATOM 1750 O O . LEU B 1 111 ? 59.252 48.527 20.454 1.00 56.07 103 LEU B O 1
#

B-factor: mean 39.58, std 17.63, range [15.86, 149.65]

Radius of gyration: 17.39 Å; Cα contacts (8 Å, |Δi|>4): 575; chains: 2; bounding box: 44×33×49 Å

Foldseek 3Di:
DDKDKDDAFWWWADWDADPVRQKIKTWTAHPPPRHTAKIKIAGRWDDKDKDLQPVFDPVDPPTDPPRPTFRIWMWADDPQWIWIWTPDSIIIITIHRDMDMPPPHD/DDKDKDDAFWWWADWDADPVRQKIKTWIAHPPPGHTAKIKIAGRWDDKDKDLQCVFPVVPVPGDPPRPTARIWMWADDPQWIWIWTPPSTIIITIHRDMDMPDD

Solvent-accessible surface area: 10970 Å² total; per-residue (Å²): 157,120,74,115,75,12,16,110,98,4,2,0,77,54,4,72,13,46,83,102,2,18,4,0,30,0,9,0,30,35,66,164,148,43,84,127,54,2,75,0,85,0,22,35,1,52,55,1,39,1,57,3,84,154,116,9,76,41,102,61,110,99,39,30,4,7,82,12,133,3,85,70,0,54,18,46,104,61,152,158,74,8,26,0,28,0,86,27,31,2,44,0,86,0,7,0,68,66,17,94,30,87,42,149,51,154,148,62,100,113,63,11,12,105,88,1,11,0,84,49,4,79,20,41,141,67,1,20,27,0,33,0,18,0,25,27,60,150,152,45,95,135,70,3,54,0,86,0,27,38,1,49,61,2,41,0,52,2,60,143,127,4,66,39,170,65,112,92,47,28,2,10,99,11,88,0,70,66,0,42,14,32,126,58,151,168,77,5,26,0,30,0,85,41,20,10,44,0,84,0,6,0,72,67,19,86,28,93,62,191

InterPro domains:
  IPR054454 NGO_1070-like [PF22300] (4-101)

Sequence (210 aa):
HMKKNIFHNVSLYEIIFSDNGNTLTLSFTDTIEGNYFGYIKCSNILNFFKLDTNNNFVDYEDKEDSLFPLFFIPEIELYKYQFYSEIIIDVGIIIKISAEETINNFEPLGKHMKKNIFHNVSLYEIIFSDNGNTLTLSFTDTIEGNYFGYIKCSNILNFFKLDTNNFVDYEDKEDSLFPLFFIPEIELYKYQFYSEIIIDVGIIIKISAETINFEPL

Organism: Neisseria gonorrhoeae (strain ATCC 700825 / FA 1090) (NCBI:txid242231)

Secondary structure (DSSP, 8-state):
-EEEEESTTEEEEEEEEETTTTEEEEEEEESSS--EEEEEEEEEEEEEEEE-TT-S-TT-TT--SSSEEES-EEEEE-SS-EEEEEEESEEEEEEEEEEEEESS--/-EEEEESTTEEEEEEEE-TTSSEEEEEEEESSS--EEEEEEEEEEEEEEEE-TT-S-TTSTT--SSSEEES-EEEEE-SS-EEEEEEESEEEEEEEEEEEEE--

Nearest PDB structures (foldseek):
  5v77-assembly1_B  TM=9.979E-01  e=7.008E-19  Neisseria gonorrhoeae
  2i5z-assembly1_O  TM=3.290E-01  e=1.481E+00  Borreliella burgdorferi
  7fcf-assembly1_B  TM=4.236E-01  e=2.248E+00  Chromobacterium haemolyticum
  8tuz-assembly1_A  TM=2.850E-01  e=2.770E+00  Borreliella burgdorferi
  2fkg-assembly1_A  TM=3.481E-01  e=9.684E+00  Borreliella burgdorferi